Protein AF-A0AAD2CJG3-F1 (afdb_monomer)

Nearest PDB structures (foldseek):
  6qbf-assembly1_A  TM=3.999E-01  e=1.126E+00  Homo sapiens
  3j9d-assembly1_A  TM=2.708E-01  e=1.275E+00  Bluetongue virus 1
  3dlp-assembly1_X-2  TM=3.234E-01  e=4.422E+00  unclassified
  1z4e-assembly1_B  TM=3.303E-01  e=8.764E+00  Halalkalibacterium halodurans C-125
  1v6f-assembly1_A  TM=2.215E-01  e=3.904E+00  Mus musculus

Mean predicted aligned error: 5.91 Å

Radius of gyration: 18.31 Å; Cα contacts (8 Å, |Δi|>4): 373; chains: 1; bounding box: 59×37×53 Å

Foldseek 3Di:
DDDQPWAKDKDKEAAQQDDDDPPDPDADAIDMDMDIGPQNVQFPDWDYDNLRFKTKTWGWAPDPDPPTAIEIEMEGEAFADDDPDCRGSQNSVVVVCVVVVNPDGRRRCSLVVVLVVLLVSVVVVYKYKYKYQSNAFPLDDDCPDPQVSCVVSQKDWLCCVVPPNDAADPDPPPPPGGHRITMIIHPVPDRPDDDDDDPPDDDDDD

Organism: NCBI:txid2856

pLDDT: mean 89.81, std 12.03, range [38.06, 98.81]

Structure (mmCIF, N/CA/C/O backbone):
data_AF-A0AAD2CJG3-F1
#
_entry.id   AF-A0AAD2CJG3-F1
#
loop_
_atom_site.group_PDB
_atom_site.id
_atom_site.type_symbol
_atom_site.label_atom_id
_atom_site.label_alt_id
_atom_site.label_comp_id
_atom_site.label_asym_id
_atom_site.label_entity_id
_atom_site.label_seq_id
_atom_site.pdbx_PDB_ins_code
_atom_site.Cartn_x
_atom_site.Cartn_y
_atom_site.Cartn_z
_atom_site.occupancy
_atom_site.B_iso_or_equiv
_atom_site.auth_seq_id
_atom_site.auth_comp_id
_atom_site.auth_asym_id
_atom_site.auth_atom_id
_atom_site.pdbx_PDB_model_num
ATOM 1 N N . MET A 1 1 ? -40.825 7.580 -0.022 1.00 41.50 1 MET A N 1
ATOM 2 C CA . MET A 1 1 ? -39.440 7.331 0.438 1.00 41.50 1 MET A CA 1
ATOM 3 C C . MET A 1 1 ? -38.530 8.302 -0.292 1.00 41.50 1 MET A C 1
ATOM 5 O O . MET A 1 1 ? -38.588 8.339 -1.514 1.00 41.50 1 MET A O 1
ATOM 9 N N . ALA A 1 2 ? -37.778 9.145 0.418 1.00 45.22 2 ALA A N 1
ATOM 10 C CA . ALA A 1 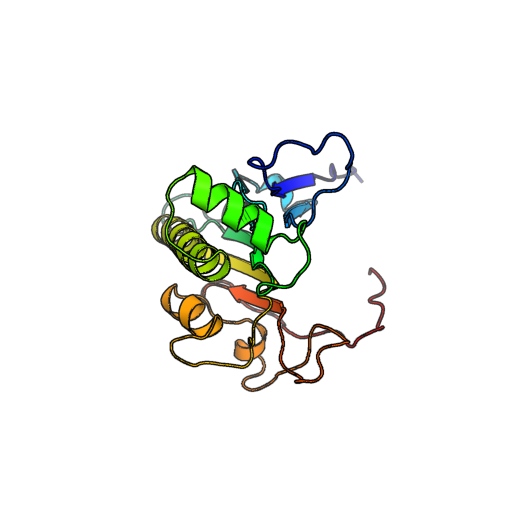2 ? -36.841 10.070 -0.217 1.00 45.22 2 ALA A CA 1
ATOM 11 C C . ALA A 1 2 ? -35.638 9.283 -0.760 1.00 45.22 2 ALA A C 1
ATOM 13 O O . ALA A 1 2 ? -35.039 8.492 -0.032 1.00 45.22 2 ALA A O 1
ATOM 14 N N . ARG A 1 3 ? -35.309 9.479 -2.039 1.00 46.66 3 ARG A N 1
ATOM 15 C CA . ARG A 1 3 ? -34.109 8.927 -2.678 1.00 46.66 3 ARG A CA 1
ATOM 16 C C . ARG A 1 3 ? -32.905 9.578 -1.984 1.00 46.66 3 ARG A C 1
ATOM 18 O O . ARG A 1 3 ? -32.711 10.782 -2.138 1.00 46.66 3 ARG A O 1
ATOM 25 N N . LYS A 1 4 ? -32.156 8.834 -1.160 1.00 55.81 4 LYS A N 1
ATOM 26 C CA . LYS A 1 4 ? -30.854 9.312 -0.666 1.00 55.81 4 LYS A CA 1
ATOM 27 C C . LYS A 1 4 ? -30.014 9.654 -1.901 1.00 55.81 4 LYS A C 1
ATOM 29 O O . LYS A 1 4 ? -30.007 8.873 -2.849 1.00 55.81 4 LYS A O 1
ATOM 34 N N . SER A 1 5 ? -29.364 10.815 -1.927 1.00 55.31 5 SER A N 1
ATOM 35 C CA . SER A 1 5 ? -28.379 11.095 -2.972 1.00 55.31 5 SER A CA 1
ATOM 36 C C . SER A 1 5 ? -27.289 10.031 -2.880 1.0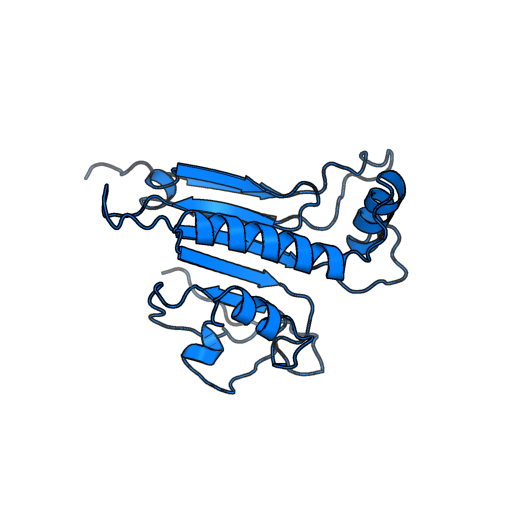0 55.31 5 SER A C 1
ATOM 38 O O . SER A 1 5 ? -26.697 9.875 -1.812 1.00 55.31 5 SER A O 1
ATOM 40 N N . GLU A 1 6 ? -27.041 9.292 -3.956 1.00 72.06 6 GLU A N 1
ATOM 41 C CA . GLU A 1 6 ? -25.929 8.344 -4.016 1.00 72.06 6 GLU A CA 1
ATOM 42 C C . GLU A 1 6 ? -24.633 9.150 -4.096 1.00 72.06 6 GLU A C 1
ATOM 44 O O . GLU A 1 6 ? -24.247 9.658 -5.148 1.00 72.06 6 GLU A O 1
ATOM 49 N N . GLY A 1 7 ? -24.013 9.373 -2.941 1.00 84.50 7 GLY A N 1
ATOM 50 C CA . GLY A 1 7 ? -22.726 10.036 -2.873 1.00 84.50 7 GLY A CA 1
ATOM 51 C C . GLY A 1 7 ? -21.636 9.168 -3.509 1.00 84.50 7 GLY A C 1
ATOM 52 O O . GLY A 1 7 ? -21.626 7.945 -3.375 1.00 84.50 7 GLY A O 1
ATOM 53 N N . PHE A 1 8 ? -20.700 9.805 -4.205 1.00 93.50 8 PHE A N 1
ATOM 54 C CA . PHE A 1 8 ? -19.556 9.142 -4.820 1.00 93.50 8 PHE A CA 1
ATOM 55 C C . PHE A 1 8 ? -18.320 10.027 -4.686 1.00 93.50 8 PHE A C 1
ATOM 57 O O . PHE A 1 8 ? -18.381 11.228 -4.944 1.00 93.50 8 PHE A O 1
ATOM 64 N N . HIS A 1 9 ? -17.200 9.434 -4.280 1.00 96.25 9 HIS A N 1
ATOM 65 C CA . HIS A 1 9 ? -15.894 10.087 -4.259 1.00 96.25 9 HIS A CA 1
ATOM 66 C C . HIS A 1 9 ? -14.848 9.105 -4.758 1.00 96.25 9 HIS A C 1
ATOM 68 O O . HIS A 1 9 ? -14.759 7.993 -4.245 1.00 96.25 9 HIS A O 1
ATOM 74 N N . SER A 1 10 ? -14.027 9.520 -5.715 1.00 97.06 10 SER A N 1
ATOM 75 C CA . SER A 1 10 ? -12.935 8.701 -6.231 1.00 97.06 10 SER A CA 1
ATOM 76 C C . SER A 1 10 ? -11.648 9.499 -6.292 1.00 97.06 10 SER A C 1
ATOM 78 O O . SER A 1 10 ? -11.642 10.715 -6.480 1.00 97.06 10 SER A O 1
ATOM 80 N N . THR A 1 11 ? -10.536 8.814 -6.091 1.00 98.00 11 THR A N 1
ATOM 81 C CA . THR A 1 11 ? -9.200 9.359 -6.285 1.00 98.00 11 THR A CA 1
ATOM 82 C C . THR A 1 11 ? -8.404 8.381 -7.118 1.00 98.00 11 THR A C 1
ATOM 84 O O . THR A 1 11 ? -8.460 7.175 -6.888 1.00 98.00 11 THR A O 1
ATOM 87 N N . VAL A 1 12 ? -7.700 8.915 -8.111 1.00 97.62 12 VAL A N 1
ATOM 88 C CA . VAL A 1 12 ? -6.945 8.146 -9.095 1.00 97.62 12 VAL A CA 1
ATOM 89 C C . VAL A 1 12 ? -5.499 8.615 -9.056 1.00 97.62 12 VAL A C 1
ATOM 91 O O . VAL A 1 12 ? -5.232 9.814 -9.010 1.00 97.62 12 VAL A O 1
ATOM 94 N N . ALA A 1 13 ? -4.586 7.657 -9.073 1.00 97.00 13 ALA A N 1
ATOM 95 C CA . ALA A 1 13 ? -3.159 7.857 -9.224 1.00 97.00 13 ALA A CA 1
ATOM 96 C C . ALA A 1 13 ? -2.754 7.392 -10.622 1.00 97.00 13 ALA A C 1
ATOM 98 O O . ALA A 1 13 ? -3.193 6.335 -11.075 1.00 97.00 13 ALA A O 1
ATOM 99 N N . TYR A 1 14 ? -1.900 8.157 -11.289 1.00 94.62 14 TYR A N 1
ATOM 100 C CA . TYR A 1 14 ? -1.247 7.782 -12.541 1.00 94.62 14 TYR A CA 1
ATOM 101 C C . TYR A 1 14 ? 0.122 8.461 -12.602 1.00 94.62 14 TYR A C 1
ATOM 103 O O . TYR A 1 14 ? 0.398 9.381 -11.829 1.00 94.62 14 TYR A O 1
ATOM 111 N N . ASN A 1 15 ? 0.997 8.001 -13.492 1.00 93.44 15 ASN A N 1
ATOM 112 C CA . ASN A 1 15 ? 2.338 8.560 -13.594 1.00 93.44 15 ASN A CA 1
ATOM 113 C C . ASN A 1 15 ? 2.305 9.917 -14.313 1.00 93.44 15 ASN A C 1
ATOM 115 O O . ASN A 1 15 ? 2.106 9.990 -15.528 1.00 93.44 15 ASN A O 1
ATOM 119 N N . THR A 1 16 ? 2.555 10.997 -13.572 1.00 93.06 16 THR A N 1
ATOM 120 C CA . THR A 1 16 ? 2.535 12.375 -14.089 1.00 93.06 16 THR A CA 1
ATOM 121 C C . THR A 1 16 ? 3.876 12.836 -14.666 1.00 93.06 16 THR A C 1
ATOM 123 O O . THR A 1 16 ? 3.979 13.958 -15.154 1.00 93.06 16 THR A O 1
ATOM 126 N N . HIS A 1 17 ? 4.920 12.006 -14.597 1.00 90.12 17 HIS A N 1
ATOM 127 C CA . HIS A 1 17 ? 6.292 12.370 -14.986 1.00 90.12 17 HIS A CA 1
ATOM 128 C C . HIS A 1 17 ? 6.692 11.883 -16.376 1.00 90.12 17 HIS A C 1
ATOM 130 O O . HIS A 1 17 ? 7.771 12.222 -16.880 1.00 90.12 17 HIS A O 1
ATOM 136 N N . GLN A 1 18 ? 5.845 11.071 -17.002 1.00 78.12 18 GLN A N 1
ATOM 137 C CA . GLN A 1 18 ? 6.053 10.622 -18.365 1.00 78.12 18 GLN A CA 1
ATOM 138 C C . GLN A 1 18 ? 5.262 11.523 -19.321 1.00 78.12 18 GLN A C 1
ATOM 140 O O . GLN A 1 18 ? 4.032 11.533 -19.263 1.00 78.12 18 GLN A O 1
ATOM 145 N N . PRO A 1 19 ? 5.929 12.273 -20.216 1.00 67.06 19 PRO A N 1
ATOM 146 C CA . PRO A 1 19 ? 5.220 12.964 -21.280 1.00 67.06 19 PRO A CA 1
ATOM 147 C C . PRO A 1 19 ? 4.530 11.927 -22.167 1.00 67.06 19 PRO A C 1
ATOM 149 O O . PRO A 1 19 ? 5.108 10.879 -22.469 1.00 67.06 19 PRO A O 1
ATOM 152 N N . GLN A 1 20 ? 3.298 12.222 -22.580 1.00 64.25 20 GLN A N 1
ATOM 153 C CA . GLN A 1 20 ? 2.567 11.381 -23.517 1.00 64.25 20 GLN A CA 1
ATOM 154 C C . GLN A 1 20 ? 3.429 11.179 -24.768 1.00 64.25 20 GLN A C 1
ATOM 156 O O . GLN A 1 20 ? 3.823 12.144 -25.426 1.00 64.25 20 GLN A O 1
ATOM 161 N N . ALA A 1 21 ? 3.777 9.927 -25.070 1.00 63.91 21 ALA A N 1
ATOM 162 C CA . ALA A 1 21 ? 4.531 9.634 -26.277 1.00 63.91 21 ALA A CA 1
ATOM 163 C C . ALA A 1 21 ? 3.676 10.022 -27.489 1.00 63.91 21 ALA A C 1
ATOM 165 O O . ALA A 1 21 ? 2.499 9.673 -27.544 1.00 63.91 21 ALA A O 1
ATOM 166 N N . ALA A 1 22 ? 4.273 10.688 -28.481 1.00 59.50 22 ALA A N 1
ATOM 167 C CA . ALA A 1 22 ? 3.570 11.150 -29.685 1.00 59.50 22 ALA A CA 1
ATOM 168 C C . ALA A 1 22 ? 2.813 10.028 -30.433 1.00 59.50 22 ALA A C 1
ATOM 170 O O . ALA A 1 22 ? 1.897 10.303 -31.202 1.00 59.50 22 ALA A O 1
ATOM 171 N N . ASN A 1 23 ? 3.174 8.766 -30.168 1.00 63.44 23 ASN A N 1
ATOM 172 C CA . ASN A 1 23 ? 2.696 7.582 -30.872 1.00 63.44 23 ASN A CA 1
ATOM 173 C C . ASN A 1 23 ? 1.954 6.597 -29.942 1.00 63.44 23 ASN A C 1
ATOM 175 O O . ASN A 1 23 ? 1.699 5.467 -30.350 1.00 63.44 23 ASN A O 1
ATOM 179 N N . SER A 1 24 ? 1.665 6.970 -28.687 1.00 67.94 24 SER A N 1
ATOM 180 C CA . SER A 1 24 ? 0.944 6.107 -27.741 1.00 67.94 24 SER A CA 1
ATOM 181 C C . SER A 1 24 ? -0.123 6.883 -26.974 1.00 67.94 24 SER A C 1
ATOM 183 O O . SER A 1 24 ? 0.128 7.948 -26.413 1.00 67.94 24 SER A O 1
ATOM 185 N N . THR A 1 25 ? -1.323 6.312 -26.916 1.00 78.50 25 THR A N 1
ATOM 186 C CA . THR A 1 25 ? -2.436 6.780 -26.078 1.00 78.50 25 THR A CA 1
ATOM 187 C C . THR A 1 25 ? -2.543 6.001 -24.767 1.00 78.50 25 THR A C 1
ATOM 189 O O . THR A 1 25 ? -3.434 6.274 -23.967 1.00 78.50 25 THR A O 1
ATOM 192 N N . THR A 1 26 ? -1.654 5.031 -24.534 1.00 82.62 26 THR A N 1
ATOM 193 C CA . THR A 1 26 ? -1.708 4.126 -23.383 1.00 82.62 26 THR A CA 1
ATOM 194 C C . THR A 1 26 ? -0.537 4.372 -22.441 1.00 82.62 26 THR A C 1
ATOM 196 O O . THR A 1 26 ? 0.620 4.399 -22.863 1.00 82.62 26 THR A O 1
ATOM 199 N N . GLN A 1 27 ? -0.849 4.497 -21.151 1.00 86.56 27 GLN A N 1
ATOM 200 C CA . GLN A 1 27 ? 0.110 4.455 -20.053 1.00 86.56 27 GLN A CA 1
ATOM 201 C C . GLN A 1 27 ? -0.267 3.294 -19.130 1.00 86.56 27 GLN A C 1
ATOM 203 O O . GLN A 1 27 ? -1.426 3.156 -18.745 1.00 86.56 27 GLN A O 1
ATOM 208 N N . PHE A 1 28 ? 0.706 2.444 -18.805 1.00 88.69 28 PHE A N 1
ATOM 209 C CA . PHE A 1 28 ? 0.505 1.319 -17.892 1.00 88.69 28 PHE A CA 1
ATOM 210 C C . PHE A 1 28 ? 0.636 1.750 -16.430 1.00 88.69 28 PHE A C 1
ATOM 212 O O . PHE A 1 28 ? 1.447 2.620 -16.113 1.00 88.69 28 PHE A O 1
ATOM 219 N N . GLY A 1 29 ? -0.090 1.062 -15.548 1.00 89.62 29 GLY A N 1
ATOM 220 C CA . GLY A 1 29 ? -0.101 1.307 -14.108 1.00 89.62 29 GLY A CA 1
ATOM 221 C C . GLY A 1 29 ? -1.300 2.144 -13.671 1.00 89.62 29 GLY A C 1
ATOM 222 O O . GLY A 1 29 ? -2.332 2.163 -14.341 1.00 89.62 29 GLY A O 1
ATOM 223 N N . GLY A 1 30 ? -1.140 2.835 -12.545 1.00 93.31 30 GLY A N 1
ATOM 224 C CA . GLY A 1 30 ? -2.191 3.620 -11.918 1.00 93.31 30 GLY A CA 1
ATOM 225 C C . GLY A 1 30 ? -2.979 2.837 -10.870 1.00 93.31 30 GLY A C 1
ATOM 226 O O . GLY A 1 30 ? -3.017 1.609 -10.865 1.00 93.31 30 GLY A O 1
ATOM 227 N N . CYS A 1 31 ? -3.602 3.574 -9.957 1.00 95.75 31 CYS A N 1
ATOM 228 C CA . CYS A 1 31 ? -4.416 3.043 -8.865 1.00 95.75 31 CYS A CA 1
ATOM 229 C C . CYS A 1 31 ? -5.671 3.894 -8.702 1.00 95.75 31 CYS A C 1
ATOM 231 O O . CYS A 1 31 ? -5.664 5.083 -9.019 1.00 95.75 31 CYS A O 1
ATOM 233 N N . SER A 1 32 ? -6.739 3.322 -8.153 1.00 97.44 32 SER A N 1
ATOM 234 C CA . SER A 1 32 ? -7.905 4.098 -7.739 1.00 97.44 32 SER A CA 1
ATOM 235 C C . SER A 1 32 ? -8.424 3.624 -6.394 1.00 97.44 32 SER A C 1
ATOM 237 O O . SER A 1 32 ? -8.493 2.429 -6.129 1.00 97.44 32 SER A O 1
ATOM 239 N N . THR A 1 33 ? -8.838 4.583 -5.574 1.00 98.19 33 THR A N 1
ATOM 240 C CA . THR A 1 33 ? -9.564 4.339 -4.331 1.00 98.19 33 THR A CA 1
ATOM 241 C C . THR A 1 33 ? -10.865 5.114 -4.402 1.00 98.19 33 THR A C 1
ATOM 243 O O . THR A 1 33 ? -10.859 6.307 -4.711 1.00 98.19 33 THR A O 1
ATOM 246 N N . SER A 1 34 ? -11.983 4.441 -4.136 1.00 97.38 34 SER A N 1
ATOM 247 C CA . SER A 1 34 ? -13.318 5.023 -4.282 1.00 97.38 34 SER A CA 1
ATOM 248 C C . SER A 1 34 ? -14.200 4.719 -3.074 1.00 97.38 34 SER A C 1
ATOM 250 O O . SER A 1 34 ? -14.117 3.647 -2.480 1.00 97.38 34 SER A O 1
ATOM 252 N N . ALA A 1 35 ? -15.054 5.674 -2.721 1.00 96.25 35 ALA A N 1
ATOM 253 C CA . ALA A 1 35 ? -16.050 5.583 -1.667 1.00 96.25 35 ALA A CA 1
ATOM 254 C C . ALA A 1 35 ? -17.435 5.888 -2.248 1.00 96.25 35 ALA A C 1
ATOM 256 O O . ALA A 1 35 ? -17.605 6.840 -3.011 1.00 96.25 35 ALA A O 1
ATOM 257 N N . PHE A 1 36 ? -18.427 5.096 -1.850 1.00 94.62 36 PHE A N 1
ATOM 258 C CA . PHE A 1 36 ? -19.791 5.156 -2.373 1.00 94.62 36 PHE A CA 1
ATOM 259 C C . PHE A 1 36 ? -20.802 5.369 -1.242 1.00 94.62 36 PHE A C 1
ATOM 261 O O . PHE A 1 36 ? -20.553 5.010 -0.085 1.00 94.62 36 PHE A O 1
ATOM 268 N N . ASN A 1 37 ? -21.972 5.896 -1.593 1.00 93.31 37 ASN A N 1
ATOM 269 C CA . ASN A 1 37 ? -23.137 6.055 -0.729 1.00 93.31 37 ASN A CA 1
ATOM 270 C C . ASN A 1 37 ? -22.805 6.815 0.569 1.00 93.31 37 ASN A C 1
ATOM 272 O O . ASN A 1 37 ? -22.080 7.806 0.567 1.00 93.31 37 ASN A O 1
ATOM 276 N N . ASP A 1 38 ? -23.312 6.335 1.706 1.00 90.44 38 ASP A N 1
ATOM 277 C CA . ASP A 1 38 ? -23.121 6.962 3.017 1.00 90.44 38 ASP A CA 1
ATOM 278 C C . ASP A 1 38 ? -21.628 7.116 3.406 1.00 90.44 38 ASP A C 1
ATOM 280 O O . ASP A 1 38 ? -21.293 7.970 4.230 1.00 90.44 38 ASP A O 1
ATOM 284 N N . VAL A 1 39 ? -20.715 6.323 2.820 1.00 91.44 39 VAL A N 1
ATOM 285 C CA . VAL A 1 39 ? -19.266 6.411 3.085 1.00 91.44 39 VAL A CA 1
ATOM 286 C C . VAL A 1 39 ? -18.643 7.617 2.387 1.00 91.44 39 VAL A C 1
ATOM 288 O O . VAL A 1 39 ? -17.769 8.262 2.966 1.00 91.44 39 VAL A O 1
ATOM 291 N N . SER A 1 40 ? -19.100 7.971 1.182 1.00 94.50 40 SER A N 1
ATOM 292 C CA . SER A 1 40 ? -18.512 9.088 0.432 1.00 94.50 40 SER A CA 1
ATOM 293 C C . SER A 1 40 ? -18.712 10.424 1.157 1.00 94.50 40 SER A C 1
ATOM 295 O O . SER A 1 40 ? -17.848 11.292 1.117 1.00 94.50 40 SER A O 1
ATOM 297 N N . HIS A 1 41 ? -19.819 10.574 1.890 1.00 92.12 41 HIS A N 1
ATOM 298 C CA . HIS A 1 41 ? -20.099 11.761 2.702 1.00 92.12 41 HIS A CA 1
ATOM 299 C C . HIS A 1 41 ? -19.155 11.917 3.904 1.00 92.12 41 HIS A C 1
ATOM 301 O O . HIS A 1 41 ? -19.129 12.977 4.524 1.00 92.12 41 HIS A O 1
ATOM 307 N N . ARG A 1 42 ? -18.385 10.876 4.250 1.00 93.62 42 ARG A N 1
ATOM 308 C CA . ARG A 1 42 ? -17.365 10.918 5.309 1.00 93.62 42 ARG A CA 1
ATOM 309 C C . ARG A 1 42 ? -15.970 11.223 4.783 1.00 93.62 42 ARG A C 1
ATOM 311 O O . ARG A 1 42 ? -15.044 11.301 5.588 1.00 93.62 42 ARG A O 1
ATOM 318 N N . VAL A 1 43 ? -15.790 11.368 3.472 1.00 96.25 43 VAL A N 1
ATOM 319 C CA . VAL A 1 43 ? -14.487 11.718 2.910 1.00 96.25 43 VAL A CA 1
ATOM 320 C C . VAL A 1 43 ? -14.106 13.119 3.367 1.00 96.25 43 VAL A C 1
ATOM 322 O O . VAL A 1 43 ? -14.781 14.096 3.059 1.00 96.25 43 VAL A O 1
ATOM 325 N N . ARG A 1 44 ? -13.010 13.206 4.120 1.00 95.12 44 ARG A N 1
ATOM 326 C CA . ARG A 1 44 ? -12.461 14.467 4.627 1.00 95.12 44 ARG A CA 1
ATOM 327 C C . ARG A 1 44 ? -11.342 14.989 3.735 1.00 95.12 44 ARG A C 1
ATOM 329 O O . ARG A 1 44 ? -11.192 16.194 3.565 1.00 95.12 44 ARG A O 1
ATOM 336 N N . SER A 1 45 ? -10.537 14.079 3.204 1.00 97.38 45 SER A N 1
ATOM 337 C CA . SER A 1 45 ? -9.477 14.378 2.248 1.00 97.38 45 SER A CA 1
ATOM 338 C C . SER A 1 45 ? -9.128 13.130 1.450 1.00 97.38 45 SER A C 1
ATOM 340 O O . SER A 1 45 ? -9.500 12.012 1.811 1.00 97.38 45 SER A O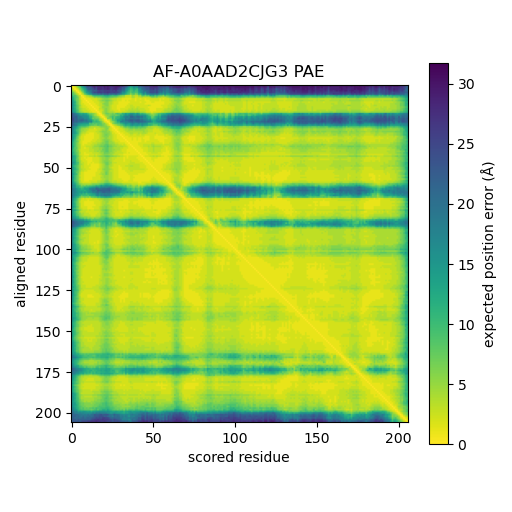 1
ATOM 342 N N . SER A 1 46 ? -8.415 13.320 0.351 1.00 98.25 46 SER A N 1
ATOM 343 C CA . SER A 1 46 ? -7.897 12.240 -0.476 1.00 98.25 46 SER A CA 1
ATOM 344 C C . SER A 1 46 ? -6.617 12.688 -1.169 1.00 98.25 46 SER A C 1
ATOM 346 O O . SER A 1 46 ? -6.268 13.872 -1.147 1.00 98.25 46 SER A O 1
ATOM 348 N N . GLY A 1 47 ? -5.904 11.746 -1.773 1.00 98.25 47 GLY A N 1
ATOM 349 C CA . GLY A 1 47 ? -4.693 12.044 -2.521 1.00 98.25 47 GLY A CA 1
ATOM 350 C C . GLY A 1 47 ? -4.130 10.823 -3.231 1.00 98.25 47 GLY A C 1
ATOM 351 O O . GLY A 1 47 ? -4.661 9.718 -3.140 1.00 98.25 47 GLY A O 1
ATOM 352 N N . ALA A 1 48 ? -3.040 11.042 -3.944 1.00 98.12 48 ALA A N 1
ATOM 353 C CA . ALA A 1 48 ? -2.338 10.033 -4.716 1.00 98.12 48 ALA A CA 1
ATOM 354 C C . ALA A 1 48 ? -0.843 10.355 -4.727 1.00 98.12 48 ALA A C 1
ATOM 356 O O . ALA A 1 48 ? -0.450 11.495 -4.456 1.00 98.12 48 ALA A O 1
ATOM 357 N N . ASP A 1 49 ? -0.018 9.362 -5.030 1.00 97.12 49 ASP A N 1
ATOM 358 C CA . ASP A 1 49 ? 1.358 9.615 -5.435 1.00 97.12 49 ASP A CA 1
ATOM 359 C C . ASP A 1 49 ? 1.421 10.115 -6.891 1.00 97.12 49 ASP A C 1
ATOM 361 O O . ASP A 1 49 ? 0.438 10.103 -7.632 1.00 97.12 49 ASP A O 1
ATOM 365 N N . SER A 1 50 ? 2.603 10.568 -7.306 1.00 95.50 50 SER A N 1
ATOM 366 C CA . SER A 1 50 ? 2.820 11.112 -8.655 1.00 95.50 50 SER A CA 1
ATOM 367 C C . SER A 1 50 ? 3.303 10.075 -9.676 1.00 95.50 50 SER A C 1
ATOM 369 O O . SER A 1 50 ? 3.415 10.383 -10.862 1.00 95.50 50 SER A O 1
ATOM 371 N N . LEU A 1 51 ? 3.606 8.850 -9.238 1.00 95.31 51 LEU A N 1
ATOM 372 C CA . LEU A 1 51 ? 4.070 7.750 -10.086 1.00 95.31 51 LEU A CA 1
ATOM 373 C C . LEU A 1 51 ? 2.958 6.742 -10.401 1.00 95.31 51 LEU A C 1
ATOM 375 O O . LEU A 1 51 ? 3.194 5.803 -11.166 1.00 95.31 51 LEU A O 1
ATOM 379 N N . GLY A 1 52 ? 1.757 6.938 -9.849 1.00 95.62 52 GLY A N 1
ATOM 380 C CA . GLY A 1 52 ? 0.613 6.051 -10.041 1.00 95.62 52 GLY A CA 1
ATOM 381 C C . GLY A 1 52 ? 0.680 4.766 -9.219 1.00 95.62 52 GLY A C 1
ATOM 382 O O . GLY A 1 52 ? 0.052 3.779 -9.595 1.00 95.62 52 GLY A O 1
ATOM 383 N N . GLN A 1 53 ? 1.470 4.755 -8.148 1.00 97.19 53 GLN A N 1
ATOM 384 C CA . GLN A 1 53 ? 1.704 3.609 -7.278 1.00 97.19 53 GLN A CA 1
ATOM 385 C C . GLN A 1 53 ? 0.633 3.438 -6.193 1.00 97.19 53 GLN A C 1
ATOM 387 O O . GLN A 1 53 ? 0.391 2.308 -5.775 1.00 97.19 53 GLN A O 1
ATOM 392 N N . TRP A 1 54 ? -0.012 4.511 -5.718 1.00 98.44 54 TRP A N 1
ATOM 393 C CA . TRP A 1 54 ? -1.128 4.413 -4.775 1.00 98.44 54 TRP A CA 1
ATOM 394 C C . TRP A 1 54 ? -2.063 5.626 -4.789 1.00 98.44 54 TRP A C 1
ATOM 396 O O . TRP A 1 54 ? -1.663 6.776 -4.961 1.00 98.44 54 TRP A O 1
ATOM 406 N N . ALA A 1 55 ? -3.335 5.361 -4.499 1.00 98.62 55 ALA A N 1
ATOM 407 C CA . ALA A 1 55 ? -4.364 6.364 -4.240 1.00 98.62 55 ALA A CA 1
ATOM 408 C C . ALA A 1 55 ? -4.985 6.117 -2.863 1.00 98.62 55 ALA A C 1
ATOM 410 O O . ALA A 1 55 ? -5.121 4.972 -2.428 1.00 98.62 55 ALA A O 1
ATOM 411 N N . TRP A 1 56 ? -5.409 7.170 -2.169 1.00 98.75 56 TRP A N 1
ATOM 412 C CA . TRP A 1 56 ? -5.977 7.045 -0.831 1.00 98.75 56 TRP A CA 1
ATOM 413 C C . TRP A 1 56 ? -7.133 8.007 -0.577 1.00 98.75 56 TRP A C 1
ATOM 415 O O . TRP A 1 56 ? -7.223 9.092 -1.153 1.00 98.75 56 TRP A O 1
ATOM 425 N N . ILE A 1 57 ? -8.005 7.602 0.342 1.00 98.62 57 ILE A N 1
ATOM 426 C CA . ILE A 1 57 ? -9.109 8.395 0.880 1.00 98.62 57 ILE A CA 1
ATOM 427 C C . ILE A 1 57 ? -9.018 8.364 2.406 1.00 98.62 57 ILE A C 1
ATOM 429 O O . ILE A 1 57 ? -8.904 7.295 3.001 1.00 98.62 57 ILE A O 1
ATOM 433 N N . ARG A 1 58 ? -9.111 9.531 3.048 1.00 98.06 58 ARG A N 1
ATOM 434 C CA . ARG A 1 58 ? -9.246 9.670 4.502 1.00 98.06 58 ARG A CA 1
ATOM 435 C C . ARG A 1 58 ? -10.707 9.901 4.859 1.00 98.06 58 ARG A C 1
ATOM 437 O O . ARG A 1 58 ? -11.304 10.920 4.503 1.00 98.06 58 ARG A O 1
ATOM 444 N N . LEU A 1 59 ? -11.263 8.952 5.594 1.00 96.62 59 LEU A N 1
ATOM 445 C CA . LEU A 1 59 ? -12.622 8.952 6.105 1.00 96.62 59 LEU A CA 1
ATOM 446 C C . LEU A 1 59 ? -12.645 9.487 7.534 1.00 96.62 59 LEU A C 1
ATOM 448 O O . LEU A 1 59 ? -11.860 9.070 8.386 1.00 96.62 59 LEU A O 1
ATOM 452 N N . GLN A 1 60 ? -13.582 10.387 7.804 1.00 94.56 60 GLN A N 1
ATOM 453 C CA . GLN A 1 60 ? -13.784 10.940 9.130 1.00 94.56 60 GLN A CA 1
ATOM 454 C C . GLN A 1 60 ? -14.344 9.886 10.095 1.00 94.56 60 GLN A C 1
ATOM 456 O O . GLN A 1 60 ? -15.392 9.270 9.842 1.00 94.56 60 GLN A O 1
ATOM 461 N N . GLY A 1 61 ? -13.671 9.739 11.239 1.00 90.31 61 GLY A N 1
ATOM 462 C CA . GLY A 1 61 ? -14.131 8.915 12.355 1.00 90.31 61 GLY A CA 1
ATOM 463 C C . GLY A 1 61 ? -15.503 9.345 12.890 1.00 90.31 61 GLY A C 1
ATOM 464 O O . GLY A 1 61 ? -15.952 10.475 12.699 1.00 90.31 61 GLY A O 1
ATOM 465 N N . ARG A 1 62 ? -16.216 8.435 13.566 1.00 83.38 62 ARG A N 1
ATOM 466 C CA . ARG A 1 62 ? -17.527 8.756 14.171 1.00 83.38 62 ARG A CA 1
ATOM 467 C C . ARG A 1 62 ? -17.404 9.652 15.402 1.00 83.38 62 ARG A C 1
ATOM 469 O O . ARG A 1 62 ? -18.231 10.540 15.578 1.00 83.38 62 ARG A O 1
ATOM 476 N N . THR A 1 63 ? -16.399 9.408 16.235 1.00 79.12 63 THR A N 1
ATOM 477 C CA . THR A 1 63 ? -16.118 10.219 17.423 1.00 79.12 63 THR A CA 1
ATOM 478 C C . THR A 1 63 ? -15.412 11.497 16.992 1.00 79.12 63 THR A C 1
ATOM 480 O O . THR A 1 63 ? -14.407 11.416 16.292 1.00 79.12 63 THR A O 1
ATOM 483 N N . GLN A 1 64 ? -15.919 12.661 17.403 1.00 69.62 64 GLN A N 1
ATOM 484 C CA . GLN A 1 64 ? -15.230 13.942 17.230 1.00 69.62 64 GLN A CA 1
ATOM 485 C C . GLN A 1 64 ? -14.564 14.370 18.542 1.00 69.62 64 GLN A C 1
ATOM 487 O O . GLN A 1 64 ? -15.117 14.148 19.618 1.00 69.62 64 GLN A O 1
ATOM 492 N N . GLY A 1 65 ? -13.390 15.000 18.451 1.00 69.44 65 GLY A N 1
ATOM 493 C CA . GLY A 1 65 ? -12.626 15.461 19.615 1.00 69.44 65 GLY A CA 1
ATOM 494 C C . GLY A 1 65 ? -11.625 14.425 20.135 1.00 69.44 65 GLY A C 1
ATOM 495 O O . GLY A 1 65 ? -10.972 13.734 19.352 1.00 69.44 65 GLY A O 1
ATOM 496 N N . VAL A 1 66 ? -11.459 14.340 21.458 1.00 71.31 66 VAL A N 1
ATOM 497 C CA . VAL A 1 66 ? -10.480 13.436 22.090 1.00 71.31 66 VAL A CA 1
ATOM 498 C C . VAL A 1 66 ? -10.817 11.983 21.745 1.00 71.31 66 VAL A C 1
ATOM 500 O O . VAL A 1 66 ? -11.919 11.512 22.013 1.00 71.31 66 VAL A O 1
ATOM 503 N N . GLY A 1 67 ? -9.865 11.272 21.136 1.00 71.88 67 GLY A N 1
ATOM 504 C CA . GLY A 1 67 ? -10.063 9.894 20.679 1.00 71.88 67 GLY A CA 1
ATOM 505 C C . GLY A 1 67 ? -10.706 9.761 19.293 1.00 71.88 67 GLY A C 1
ATOM 506 O O . GLY A 1 67 ? -11.030 8.641 18.898 1.00 71.88 67 GLY A O 1
ATOM 507 N N . GLN A 1 68 ? -10.875 10.856 18.535 1.00 78.75 68 GLN A N 1
ATOM 508 C CA . GLN A 1 68 ? -11.187 10.768 17.106 1.00 78.75 68 GLN A CA 1
ATOM 509 C C . GLN A 1 68 ? -10.090 9.975 16.389 1.00 78.75 68 GLN A C 1
ATOM 511 O O . GLN A 1 68 ? -8.915 10.332 16.448 1.00 78.75 68 GLN A O 1
ATOM 516 N N . ARG A 1 69 ? -10.495 8.925 15.674 1.00 88.00 69 ARG A N 1
ATOM 517 C CA . ARG A 1 69 ? -9.630 8.180 14.759 1.00 88.00 69 ARG A CA 1
ATOM 518 C C . ARG A 1 69 ? -10.247 8.196 13.375 1.00 88.00 69 ARG A C 1
ATOM 520 O O . ARG A 1 69 ? -11.309 7.615 13.153 1.00 88.00 69 ARG A O 1
ATOM 527 N N . ASP A 1 70 ? -9.604 8.931 12.479 1.00 95.94 70 ASP A N 1
ATOM 528 C CA . ASP A 1 70 ? -9.917 8.867 11.057 1.00 95.94 70 ASP A CA 1
ATOM 529 C C . ASP A 1 70 ? -9.354 7.560 10.483 1.00 95.94 70 ASP A C 1
ATOM 531 O O . ASP A 1 70 ? -8.394 6.999 11.010 1.00 95.94 70 ASP A O 1
ATOM 535 N N . LEU A 1 71 ? -9.952 7.082 9.397 1.00 97.44 71 LEU A N 1
ATOM 536 C CA . LEU A 1 71 ? -9.514 5.884 8.689 1.00 97.44 71 LEU A CA 1
ATOM 537 C C . LEU A 1 71 ? -8.949 6.289 7.331 1.00 97.44 71 LEU A C 1
ATOM 539 O O . LEU A 1 71 ? -9.642 6.945 6.557 1.00 97.44 71 LEU A O 1
ATOM 543 N N . VAL A 1 72 ? -7.725 5.878 7.013 1.00 98.44 72 VAL A N 1
ATOM 544 C CA . VAL A 1 72 ? -7.163 6.023 5.667 1.00 98.44 72 VAL A CA 1
ATOM 545 C C . VAL A 1 72 ? -7.279 4.692 4.938 1.00 98.44 72 VAL A C 1
ATOM 547 O O . VAL A 1 72 ? -6.739 3.682 5.384 1.00 98.44 72 VAL A O 1
ATOM 550 N N . VAL A 1 73 ? -8.000 4.699 3.819 1.00 98.62 73 VAL A N 1
ATOM 551 C CA . VAL A 1 73 ? -8.124 3.562 2.905 1.00 98.62 73 VAL A CA 1
ATOM 552 C C . VAL A 1 73 ? -7.208 3.812 1.716 1.00 98.62 73 VAL A C 1
ATOM 554 O O . VAL A 1 73 ? -7.295 4.869 1.089 1.00 98.62 73 VAL A O 1
ATOM 557 N N . ILE A 1 74 ? -6.332 2.858 1.422 1.00 98.81 74 ILE A N 1
ATOM 558 C CA . ILE A 1 74 ? -5.279 2.961 0.414 1.00 98.81 74 ILE A CA 1
ATOM 559 C C . ILE A 1 74 ? -5.426 1.790 -0.557 1.00 98.81 74 ILE A C 1
ATOM 561 O O . ILE A 1 74 ? -5.527 0.643 -0.126 1.00 98.81 74 ILE A O 1
ATOM 565 N N . SER A 1 75 ? -5.400 2.084 -1.854 1.00 98.62 75 SER A N 1
ATOM 566 C CA . SER A 1 75 ? -5.163 1.104 -2.912 1.00 98.62 75 SER A CA 1
ATOM 567 C C . SER A 1 75 ? -3.766 1.345 -3.452 1.00 98.62 75 SER A C 1
ATOM 569 O O . SER A 1 75 ? -3.455 2.477 -3.831 1.00 98.62 75 SER A O 1
ATOM 571 N N . ALA A 1 76 ? -2.945 0.303 -3.502 1.00 98.38 76 ALA A N 1
ATOM 572 C CA . ALA A 1 76 ? -1.575 0.388 -3.981 1.00 98.38 76 ALA A CA 1
ATOM 573 C C . ALA A 1 76 ? -1.236 -0.741 -4.960 1.00 98.38 76 ALA A C 1
ATOM 575 O O . ALA A 1 76 ? -1.833 -1.815 -4.937 1.00 98.38 76 ALA A O 1
ATOM 576 N N . TYR A 1 77 ? -0.231 -0.499 -5.789 1.00 96.25 77 TYR A N 1
ATOM 577 C CA . TYR A 1 77 ? 0.360 -1.488 -6.678 1.00 96.25 77 TYR A CA 1
ATOM 578 C C . TYR A 1 77 ? 1.873 -1.285 -6.703 1.00 96.25 77 TYR A C 1
ATOM 580 O O . TYR A 1 77 ? 2.364 -0.191 -6.999 1.00 96.25 77 TYR A O 1
ATOM 588 N N . ARG A 1 78 ? 2.625 -2.349 -6.420 1.00 96.31 78 ARG A N 1
ATOM 589 C CA . ARG A 1 78 ? 4.085 -2.335 -6.522 1.00 96.31 78 ARG A CA 1
ATOM 590 C C . ARG A 1 78 ? 4.505 -2.755 -7.931 1.00 96.31 78 ARG A C 1
ATOM 592 O O . ARG A 1 78 ? 4.062 -3.808 -8.387 1.00 96.31 78 ARG A O 1
ATOM 599 N N . PRO A 1 79 ? 5.403 -2.014 -8.609 1.00 94.69 79 PRO A N 1
ATOM 600 C CA . PRO A 1 79 ? 5.869 -2.376 -9.945 1.00 94.69 79 PRO A CA 1
ATOM 601 C C . PRO A 1 79 ? 6.404 -3.805 -10.006 1.00 94.69 79 PRO A C 1
ATOM 603 O O . PRO A 1 79 ? 7.136 -4.227 -9.111 1.00 94.69 79 PRO A O 1
ATOM 606 N N . ASN A 1 80 ? 6.092 -4.533 -11.076 1.00 93.50 80 ASN A N 1
ATOM 607 C CA . ASN A 1 80 ? 6.741 -5.807 -11.376 1.00 93.50 80 ASN A CA 1
ATOM 608 C C . ASN A 1 80 ? 8.275 -5.650 -11.474 1.00 93.50 80 ASN A C 1
ATOM 610 O O . ASN A 1 80 ? 8.748 -4.558 -11.803 1.00 93.50 80 ASN A O 1
ATOM 614 N N . PRO A 1 81 ? 9.059 -6.711 -11.197 1.00 90.69 81 PRO A N 1
ATOM 615 C CA . PRO A 1 81 ? 10.500 -6.718 -11.456 1.00 90.69 81 PRO A CA 1
ATOM 616 C C . PRO A 1 81 ? 10.823 -6.342 -12.915 1.00 90.69 81 PRO A C 1
ATOM 618 O O . PRO A 1 81 ? 9.956 -6.496 -13.785 1.00 90.69 81 PRO A O 1
ATOM 621 N N . PRO A 1 82 ? 12.053 -5.876 -13.201 1.00 89.12 82 PRO A N 1
ATOM 622 C CA . PRO A 1 82 ? 12.434 -5.474 -14.548 1.00 89.12 82 PRO A CA 1
ATOM 623 C C . PRO A 1 82 ? 12.252 -6.626 -15.541 1.00 89.12 82 PRO A C 1
ATOM 625 O O . PRO A 1 82 ? 12.521 -7.788 -15.236 1.00 89.12 82 PRO A O 1
ATOM 628 N N . ASN A 1 83 ? 11.804 -6.282 -16.743 1.00 85.38 83 ASN A N 1
ATOM 629 C CA . ASN A 1 83 ? 11.744 -7.164 -17.906 1.00 85.38 83 ASN A CA 1
ATOM 630 C C . ASN A 1 83 ? 12.091 -6.350 -19.164 1.00 85.38 83 ASN A C 1
ATOM 632 O O . ASN A 1 83 ? 12.308 -5.149 -19.058 1.00 85.38 83 ASN A O 1
ATOM 636 N N . ASP A 1 84 ? 12.111 -6.963 -20.347 1.00 77.81 84 ASP A N 1
ATOM 637 C CA . ASP A 1 84 ? 12.576 -6.300 -21.581 1.00 77.81 84 ASP A CA 1
ATOM 638 C C . ASP A 1 84 ? 11.595 -5.255 -22.167 1.00 77.81 84 ASP A C 1
ATOM 640 O O . ASP A 1 84 ? 11.857 -4.641 -23.204 1.00 77.81 84 ASP A O 1
ATOM 644 N N . GLY A 1 85 ? 10.435 -5.035 -21.542 1.00 76.00 85 GLY A N 1
ATOM 645 C CA . GLY A 1 85 ? 9.394 -4.154 -22.066 1.00 76.00 85 GLY A CA 1
ATOM 646 C C . GLY A 1 85 ? 9.657 -2.673 -21.794 1.00 76.00 85 GLY A C 1
ATOM 647 O O . GLY A 1 85 ? 9.377 -2.190 -20.706 1.00 76.00 85 GLY A O 1
ATOM 648 N N . GLN A 1 86 ? 10.052 -1.898 -22.805 1.00 71.38 86 GLN A N 1
ATOM 649 C CA . GLN A 1 86 ? 10.387 -0.462 -22.683 1.00 71.38 86 GLN A CA 1
ATOM 650 C C . GLN A 1 86 ? 9.250 0.465 -22.191 1.00 71.38 86 GLN A C 1
ATOM 652 O O . GLN A 1 86 ? 9.497 1.624 -21.870 1.00 71.38 86 GLN A O 1
ATOM 657 N N . GLN A 1 87 ? 8.003 -0.015 -22.135 1.00 77.25 87 GLN A N 1
ATOM 658 C CA . GLN A 1 87 ? 6.847 0.740 -21.622 1.00 77.25 87 GLN A CA 1
ATOM 659 C C . GLN A 1 87 ? 6.375 0.265 -20.240 1.00 77.25 87 GLN A C 1
ATOM 661 O O . GLN A 1 87 ? 5.341 0.725 -19.749 1.00 77.25 87 GLN A O 1
ATOM 666 N N . THR A 1 88 ? 7.100 -0.657 -19.599 1.00 87.06 88 THR A N 1
ATOM 667 C CA . THR A 1 88 ? 6.714 -1.156 -18.276 1.00 87.06 88 THR A CA 1
ATOM 668 C C . THR A 1 88 ? 6.763 -0.060 -17.223 1.00 87.06 88 THR A C 1
ATOM 670 O O . THR A 1 88 ? 7.551 0.880 -17.304 1.00 87.06 88 THR A O 1
ATOM 673 N N . VAL A 1 89 ? 5.935 -0.219 -16.190 1.00 90.88 89 VAL A N 1
ATOM 674 C CA . VAL A 1 89 ? 5.916 0.673 -15.023 1.00 90.88 89 VAL A CA 1
ATOM 675 C C . VAL A 1 89 ? 7.314 0.810 -14.406 1.00 90.88 89 VAL A C 1
ATOM 677 O O . VAL A 1 89 ? 7.706 1.915 -14.043 1.00 90.88 89 VAL A O 1
ATOM 680 N N . TRP A 1 90 ? 8.093 -0.280 -14.369 1.00 93.38 90 TRP A N 1
ATOM 681 C CA . TRP A 1 90 ? 9.483 -0.263 -13.908 1.00 93.38 90 TRP A CA 1
ATOM 682 C C . TRP A 1 90 ? 10.324 0.777 -14.657 1.00 93.38 90 TRP A C 1
ATOM 684 O O . TRP A 1 90 ? 10.862 1.688 -14.031 1.00 93.38 90 TRP A O 1
ATOM 694 N N . PHE A 1 91 ? 10.399 0.690 -15.991 1.00 90.75 91 PHE A N 1
ATOM 695 C CA . PHE A 1 91 ? 11.210 1.624 -16.781 1.00 90.75 91 PHE A CA 1
ATOM 696 C C . PHE A 1 91 ? 10.697 3.056 -16.706 1.00 90.75 91 PHE A C 1
ATOM 698 O O . PHE A 1 91 ? 11.487 3.998 -16.715 1.00 90.75 91 PHE A O 1
ATOM 705 N N . GLN A 1 92 ? 9.379 3.244 -16.615 1.00 90.88 92 GLN A N 1
ATOM 706 C CA . GLN A 1 92 ? 8.818 4.578 -16.436 1.00 90.88 92 GLN A CA 1
ATOM 707 C C . GLN A 1 92 ? 9.310 5.230 -15.132 1.00 90.88 92 GLN A C 1
ATOM 709 O O . GLN A 1 92 ? 9.626 6.422 -15.123 1.00 90.88 92 GLN A O 1
ATOM 714 N N . HIS A 1 93 ? 9.382 4.462 -14.039 1.00 93.75 93 HIS A N 1
ATOM 715 C CA . HIS A 1 93 ? 9.870 4.937 -12.741 1.00 93.75 93 HIS A CA 1
ATOM 716 C C . HIS A 1 93 ? 11.386 5.135 -12.753 1.00 93.75 93 HIS A C 1
ATOM 718 O O . HIS A 1 93 ? 11.855 6.187 -12.327 1.00 93.75 93 HIS A O 1
ATOM 724 N N . GLU A 1 94 ? 12.140 4.194 -13.321 1.00 93.25 94 GLU A N 1
ATOM 725 C CA . GLU A 1 94 ? 13.595 4.301 -13.482 1.00 93.25 94 GLU A CA 1
ATOM 726 C C . GLU A 1 94 ? 13.986 5.560 -14.272 1.00 93.25 94 GLU A C 1
ATOM 728 O O . GLU A 1 94 ? 14.819 6.346 -13.820 1.00 93.25 94 GLU A O 1
ATOM 733 N N . ALA A 1 95 ? 13.313 5.831 -15.395 1.00 91.62 95 ALA A N 1
ATOM 734 C CA . ALA A 1 95 ? 13.551 7.033 -16.189 1.00 91.62 95 ALA A CA 1
ATOM 735 C C . ALA A 1 95 ? 13.280 8.325 -15.396 1.00 91.62 95 ALA A C 1
ATOM 737 O O . ALA A 1 95 ? 14.004 9.313 -15.545 1.00 91.62 95 ALA A O 1
ATOM 738 N N . HIS A 1 96 ? 12.246 8.342 -14.549 1.00 93.81 96 HIS A N 1
ATOM 739 C CA . HIS A 1 96 ? 11.984 9.473 -13.657 1.00 93.81 96 HIS A CA 1
ATOM 740 C C . HIS A 1 96 ? 13.068 9.616 -12.577 1.00 93.81 96 HIS A C 1
ATOM 742 O O . HIS A 1 96 ? 13.532 10.727 -12.306 1.00 93.81 96 HIS A O 1
ATOM 748 N N . PHE A 1 97 ? 13.516 8.508 -11.993 1.00 95.31 97 PHE A N 1
ATOM 749 C CA . PHE A 1 97 ? 14.557 8.498 -10.967 1.00 95.31 97 PHE A CA 1
ATOM 750 C C . PHE A 1 97 ? 15.901 8.972 -11.510 1.00 95.31 97 PHE A C 1
ATOM 752 O O . PHE A 1 97 ? 16.535 9.823 -10.890 1.00 95.31 97 PHE A O 1
ATOM 759 N N . SER A 1 98 ? 16.281 8.547 -12.718 1.00 93.75 98 SER A N 1
ATOM 760 C CA . SER A 1 98 ? 17.479 9.063 -13.390 1.00 93.75 98 SER A CA 1
ATOM 761 C C . SER A 1 98 ? 17.409 10.578 -13.609 1.00 93.75 98 SER A C 1
ATOM 763 O O . SER A 1 98 ? 18.385 11.279 -13.370 1.00 93.75 98 SER A O 1
ATOM 765 N N . ARG A 1 99 ? 16.247 11.122 -14.005 1.00 93.44 99 ARG A N 1
ATOM 766 C CA . ARG A 1 99 ? 16.066 12.578 -14.198 1.00 93.44 99 ARG A CA 1
ATOM 767 C C . ARG A 1 99 ? 16.123 13.375 -12.896 1.00 93.44 99 ARG A C 1
ATOM 769 O O . ARG A 1 99 ? 16.456 14.555 -12.924 1.00 93.44 99 ARG A O 1
ATOM 776 N N . THR A 1 100 ? 15.762 12.753 -11.779 1.00 94.31 100 THR A N 1
ATOM 777 C CA . THR A 1 100 ? 15.742 13.381 -10.450 1.00 94.31 100 THR A CA 1
ATOM 778 C C . THR A 1 100 ? 16.973 13.039 -9.608 1.00 94.31 100 THR A C 1
ATOM 780 O O . THR A 1 100 ? 17.045 13.451 -8.454 1.00 94.31 100 THR A O 1
ATOM 783 N N . ASN A 1 101 ? 17.959 12.335 -10.182 1.00 94.69 101 ASN A N 1
ATOM 784 C CA . ASN A 1 101 ? 19.154 11.834 -9.495 1.00 94.69 101 ASN A CA 1
ATOM 785 C C . ASN A 1 101 ? 18.833 10.992 -8.244 1.00 94.69 101 ASN A C 1
ATOM 787 O O . ASN A 1 101 ? 19.551 11.045 -7.245 1.00 94.69 101 ASN A O 1
ATOM 791 N N . ARG A 1 102 ? 17.742 10.219 -8.286 1.00 95.88 102 ARG A N 1
ATOM 792 C CA . ARG A 1 102 ? 17.388 9.262 -7.234 1.00 95.88 102 ARG A CA 1
ATOM 793 C C . ARG A 1 102 ? 18.067 7.921 -7.513 1.00 95.88 102 ARG A C 1
ATOM 795 O O . ARG A 1 102 ? 17.682 7.216 -8.438 1.00 95.88 102 ARG A O 1
ATOM 802 N N . ASP A 1 103 ? 19.039 7.561 -6.681 1.00 93.44 103 ASP A N 1
ATOM 803 C CA . ASP A 1 103 ? 19.772 6.292 -6.770 1.00 93.44 103 ASP A CA 1
ATOM 804 C C . ASP A 1 103 ? 19.088 5.201 -5.928 1.00 93.44 103 ASP A C 1
ATOM 806 O O . ASP A 1 103 ? 19.463 4.901 -4.794 1.00 93.44 103 ASP A O 1
ATOM 810 N N . THR A 1 104 ? 17.953 4.699 -6.410 1.00 94.62 104 THR A N 1
ATOM 811 C CA . THR A 1 104 ? 17.217 3.587 -5.788 1.00 94.62 104 THR A CA 1
ATOM 812 C C . THR A 1 104 ? 16.391 2.894 -6.857 1.00 94.62 104 THR A C 1
ATOM 814 O O . THR A 1 104 ? 15.819 3.559 -7.716 1.00 94.62 104 THR A O 1
ATOM 817 N N . GLU A 1 105 ? 16.284 1.571 -6.800 1.00 94.75 105 GLU A N 1
ATOM 818 C CA . GLU A 1 105 ? 15.455 0.837 -7.754 1.00 94.75 105 GLU A CA 1
ATOM 819 C C . GLU A 1 105 ? 13.938 1.048 -7.483 1.00 94.75 105 GLU A C 1
ATOM 821 O O . GLU A 1 105 ? 13.546 1.270 -6.329 1.00 94.75 105 GLU A O 1
ATOM 826 N N . PRO A 1 106 ? 13.064 1.026 -8.514 1.00 95.69 106 PRO A N 1
ATOM 827 C CA . PRO A 1 106 ? 11.622 1.304 -8.405 1.00 95.69 106 PRO A CA 1
ATOM 828 C C . PRO A 1 106 ? 10.863 0.601 -7.275 1.00 95.69 106 PRO A C 1
ATOM 830 O O . PRO A 1 106 ? 10.014 1.210 -6.621 1.00 95.69 106 PRO A O 1
A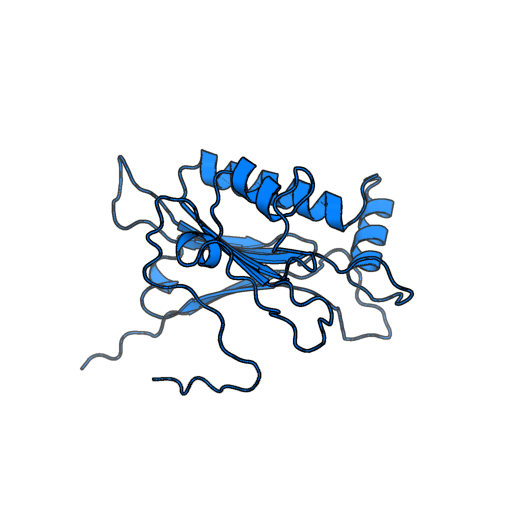TOM 833 N N . ARG A 1 107 ? 11.138 -0.676 -7.026 1.00 96.38 107 ARG A N 1
ATOM 834 C CA . ARG A 1 107 ? 10.440 -1.496 -6.033 1.00 96.38 107 ARG A CA 1
ATOM 835 C C . ARG A 1 107 ? 10.885 -1.203 -4.600 1.00 96.38 107 ARG A C 1
ATOM 837 O O . ARG A 1 107 ? 10.049 -1.289 -3.701 1.00 96.38 107 ARG A O 1
ATOM 844 N N . GLU A 1 108 ? 12.150 -0.877 -4.373 1.00 95.88 108 GLU A N 1
ATOM 845 C CA . GLU A 1 108 ? 12.700 -0.435 -3.087 1.00 95.88 108 GLU A CA 1
ATOM 846 C C . GLU A 1 108 ? 12.228 0.984 -2.777 1.00 95.88 108 GLU A C 1
ATOM 848 O O . GLU A 1 108 ? 11.800 1.261 -1.655 1.00 95.88 108 GLU A O 1
ATOM 853 N N . ALA A 1 109 ? 12.240 1.864 -3.782 1.00 97.19 109 ALA A N 1
ATOM 854 C CA . ALA A 1 109 ? 11.679 3.203 -3.682 1.00 97.19 109 ALA A CA 1
ATOM 855 C C . ALA A 1 109 ? 10.196 3.161 -3.291 1.00 97.19 109 ALA A C 1
ATOM 857 O O . ALA A 1 109 ? 9.811 3.833 -2.338 1.00 97.19 109 ALA A O 1
ATOM 858 N N . PHE A 1 110 ? 9.401 2.307 -3.952 1.00 97.81 110 PHE A N 1
ATOM 859 C CA . PHE A 1 110 ? 7.994 2.079 -3.612 1.00 97.81 110 PHE A CA 1
ATOM 860 C C . PHE A 1 110 ? 7.815 1.730 -2.131 1.00 97.81 110 PHE A C 1
ATOM 862 O O . PHE A 1 110 ? 7.009 2.352 -1.445 1.00 97.81 110 PHE A O 1
ATOM 869 N N . ILE A 1 111 ? 8.574 0.750 -1.620 1.00 97.12 111 ILE A N 1
ATOM 870 C CA . ILE A 1 111 ? 8.452 0.323 -0.219 1.00 97.12 111 ILE A CA 1
ATOM 871 C C . ILE A 1 111 ? 8.798 1.487 0.707 1.00 97.12 111 ILE A C 1
ATOM 873 O O . ILE A 1 111 ? 8.006 1.815 1.583 1.00 97.12 111 ILE A O 1
ATOM 877 N N . LYS A 1 112 ? 9.952 2.133 0.504 1.00 97.69 112 LYS A N 1
ATOM 878 C CA . LYS A 1 112 ? 10.399 3.257 1.340 1.00 97.69 112 LYS A CA 1
ATOM 879 C C . LYS A 1 112 ? 9.349 4.367 1.394 1.00 97.69 112 LYS A C 1
ATOM 881 O O . LYS A 1 112 ? 8.956 4.777 2.485 1.00 97.69 112 LYS A O 1
ATOM 886 N N . ASP A 1 113 ? 8.858 4.796 0.236 1.00 98.25 113 ASP A N 1
ATOM 887 C CA . ASP A 1 113 ? 7.926 5.917 0.141 1.00 98.25 113 ASP A CA 1
ATOM 888 C C . ASP A 1 113 ? 6.550 5.560 0.727 1.00 98.25 113 ASP A C 1
ATOM 890 O O . ASP A 1 113 ? 5.960 6.369 1.450 1.00 98.25 113 ASP A O 1
ATOM 894 N N . LEU A 1 114 ? 6.064 4.333 0.497 1.00 98.38 114 LEU A N 1
ATOM 895 C CA . LEU A 1 114 ? 4.810 3.851 1.077 1.00 98.38 114 LEU A CA 1
ATOM 896 C C . LEU A 1 114 ? 4.897 3.749 2.607 1.00 98.38 114 LEU A C 1
ATOM 898 O O . LEU A 1 114 ? 3.975 4.187 3.294 1.00 98.38 114 LEU A O 1
ATOM 902 N N . LEU A 1 115 ? 6.001 3.231 3.161 1.00 98.44 115 LEU A N 1
ATOM 903 C CA . LEU A 1 115 ? 6.212 3.181 4.614 1.00 98.44 115 LEU A CA 1
ATOM 904 C C . LEU A 1 115 ? 6.249 4.589 5.220 1.00 98.44 115 LEU A C 1
ATOM 906 O O . LEU A 1 115 ? 5.636 4.824 6.261 1.00 98.44 115 LEU A O 1
ATOM 910 N N . THR A 1 116 ? 6.926 5.540 4.567 1.00 98.50 116 THR A N 1
ATOM 911 C CA . THR A 1 116 ? 6.931 6.948 4.990 1.00 98.50 116 THR A CA 1
ATOM 912 C C . THR A 1 116 ? 5.519 7.535 4.995 1.00 98.50 116 THR A C 1
ATOM 914 O O . THR A 1 116 ? 5.130 8.184 5.968 1.00 98.50 116 THR A O 1
ATOM 917 N N . ALA A 1 117 ? 4.731 7.286 3.947 1.00 98.31 117 ALA A N 1
ATOM 918 C CA . ALA A 1 117 ? 3.353 7.757 3.866 1.00 98.31 117 ALA A CA 1
ATOM 919 C C . ALA A 1 117 ? 2.466 7.138 4.962 1.00 98.31 117 ALA A C 1
ATOM 921 O O . ALA A 1 117 ? 1.749 7.866 5.652 1.00 98.31 117 ALA A O 1
ATOM 922 N N . ILE A 1 118 ? 2.571 5.822 5.184 1.00 98.56 118 ILE A N 1
ATOM 923 C CA . ILE A 1 118 ? 1.841 5.107 6.241 1.00 98.56 118 ILE A CA 1
ATOM 924 C C . ILE A 1 118 ? 2.181 5.663 7.619 1.00 98.56 118 ILE A C 1
ATOM 926 O O . ILE A 1 118 ? 1.268 6.004 8.370 1.00 98.56 118 ILE A O 1
ATOM 930 N N . ASN A 1 119 ? 3.467 5.808 7.939 1.00 98.44 119 ASN A N 1
ATOM 931 C CA . ASN A 1 119 ? 3.888 6.349 9.229 1.00 98.44 119 ASN A CA 1
ATOM 932 C C . ASN A 1 119 ? 3.337 7.754 9.460 1.00 98.44 119 ASN A C 1
ATOM 934 O O . ASN A 1 119 ? 2.798 8.010 10.527 1.00 98.44 119 ASN A O 1
ATOM 938 N N . LYS A 1 120 ? 3.332 8.617 8.438 1.00 97.94 120 LYS A N 1
ATOM 939 C CA . LYS A 1 120 ? 2.721 9.946 8.550 1.00 97.94 120 LYS A CA 1
ATOM 940 C C . LYS A 1 120 ? 1.242 9.880 8.951 1.00 97.94 120 LYS A C 1
ATOM 942 O O . LYS A 1 120 ? 0.817 10.607 9.842 1.00 97.94 120 LYS A O 1
ATOM 947 N N . TRP A 1 121 ? 0.443 9.013 8.327 1.00 97.56 121 TRP A N 1
ATOM 948 C CA . TRP A 1 121 ? -0.968 8.867 8.710 1.00 97.56 121 TRP A CA 1
ATOM 949 C C . TRP A 1 121 ? -1.143 8.254 10.103 1.00 97.56 121 TRP A C 1
ATOM 951 O O . TRP A 1 121 ? -2.080 8.618 10.817 1.00 97.56 121 TRP A O 1
ATOM 961 N N . ARG A 1 122 ? -0.251 7.344 10.505 1.00 96.00 122 ARG A N 1
ATOM 962 C CA . ARG A 1 122 ? -0.258 6.762 11.853 1.00 96.00 122 ARG A CA 1
ATOM 963 C C . ARG A 1 122 ? 0.108 7.787 12.924 1.00 96.00 122 ARG A C 1
ATOM 965 O O . ARG A 1 122 ? -0.558 7.821 13.958 1.00 96.00 122 ARG A O 1
ATOM 972 N N . ASP A 1 123 ? 1.089 8.641 12.657 1.00 95.50 123 ASP A N 1
ATOM 973 C CA . ASP A 1 123 ? 1.485 9.753 13.52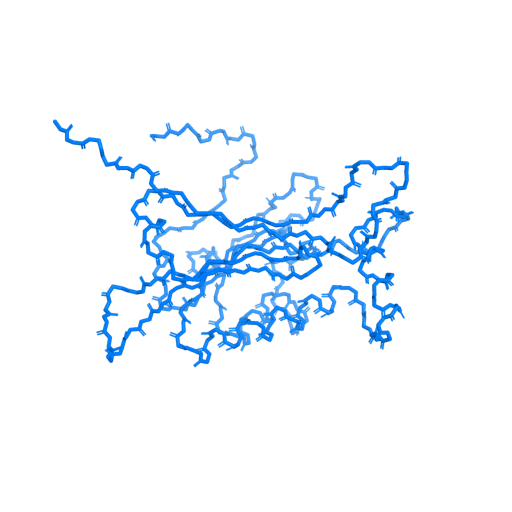7 1.00 95.50 123 ASP A CA 1
ATOM 974 C C . ASP A 1 123 ? 0.349 10.780 13.662 1.00 95.50 123 ASP A C 1
ATOM 976 O O . ASP A 1 123 ? 0.092 11.289 14.752 1.00 95.50 123 ASP A O 1
ATOM 980 N N . ASP A 1 124 ? -0.431 10.981 12.593 1.00 94.25 124 ASP A N 1
ATOM 981 C CA . ASP A 1 124 ? -1.686 11.749 12.601 1.00 94.25 124 ASP A CA 1
ATOM 982 C C . ASP A 1 124 ? -2.839 11.047 13.363 1.00 94.25 124 ASP A C 1
ATOM 984 O O . ASP A 1 124 ? -3.974 11.537 13.380 1.00 94.25 124 ASP A O 1
ATOM 988 N N . GLY A 1 125 ? -2.585 9.884 13.973 1.00 93.44 125 GLY A N 1
ATOM 989 C CA . GLY A 1 125 ? -3.540 9.117 14.772 1.00 93.44 125 GLY A CA 1
ATOM 990 C C . GLY A 1 125 ? -4.558 8.305 13.966 1.00 93.44 125 GLY A C 1
ATOM 991 O O . GLY A 1 125 ? -5.536 7.822 14.550 1.00 93.44 125 GLY A O 1
ATOM 992 N N . CYS A 1 126 ? -4.353 8.152 12.654 1.00 96.12 126 CYS A N 1
ATOM 993 C CA . CYS A 1 126 ? -5.285 7.452 11.776 1.00 96.12 126 CYS A CA 1
ATOM 994 C C . CYS A 1 126 ? -5.115 5.928 11.844 1.00 96.12 126 CYS A C 1
ATOM 996 O O . CYS A 1 126 ? -4.001 5.406 11.925 1.00 96.12 126 CYS A O 1
ATOM 998 N N . SER A 1 127 ? -6.235 5.221 11.731 1.00 97.44 127 SER A N 1
ATOM 999 C CA . SER A 1 127 ? -6.268 3.794 11.409 1.00 97.44 127 SER A CA 1
ATOM 1000 C C . SER A 1 127 ? -6.038 3.613 9.907 1.00 97.44 127 SER A C 1
ATOM 1002 O O . SER A 1 127 ? -6.373 4.503 9.119 1.00 97.44 127 SER A O 1
ATOM 1004 N N . ILE A 1 128 ? -5.500 2.467 9.490 1.00 98.56 128 ILE A N 1
ATOM 1005 C CA . ILE A 1 128 ? -5.160 2.208 8.081 1.00 98.56 128 ILE A CA 1
ATOM 1006 C C . ILE A 1 128 ? -5.857 0.942 7.590 1.00 98.56 128 ILE A C 1
ATOM 1008 O O . ILE A 1 128 ? -5.893 -0.059 8.302 1.00 98.56 128 ILE A O 1
ATOM 1012 N N . ILE A 1 129 ? -6.351 0.983 6.352 1.00 98.62 129 ILE A N 1
ATOM 1013 C CA . ILE A 1 129 ? -6.605 -0.188 5.507 1.00 98.62 129 ILE A CA 1
ATOM 1014 C C . ILE A 1 129 ? -5.806 0.003 4.216 1.00 98.62 129 ILE A C 1
ATOM 1016 O O . ILE A 1 129 ? -5.970 1.008 3.528 1.00 98.62 129 ILE A O 1
ATOM 1020 N N . LEU A 1 130 ? -4.964 -0.966 3.880 1.00 98.75 130 LEU A N 1
ATOM 1021 C CA . LEU A 1 130 ? -4.165 -1.011 2.661 1.00 98.75 130 LEU A CA 1
ATOM 1022 C C . LEU A 1 130 ? -4.550 -2.258 1.865 1.00 98.75 130 LEU A C 1
ATOM 1024 O O . LEU A 1 130 ? -4.236 -3.369 2.282 1.00 98.75 130 LEU A O 1
ATOM 1028 N N . GLY A 1 131 ? -5.207 -2.076 0.724 1.00 98.44 131 GLY A N 1
ATOM 1029 C CA . GLY A 1 131 ? -5.312 -3.103 -0.311 1.00 98.44 131 GLY A CA 1
ATOM 1030 C C . GLY A 1 131 ? -4.157 -2.949 -1.294 1.00 98.44 131 GLY A C 1
ATOM 1031 O O . GLY A 1 131 ? -3.873 -1.833 -1.735 1.00 98.44 131 GLY A O 1
ATOM 1032 N N . ILE A 1 132 ? -3.468 -4.042 -1.612 1.00 98.06 132 ILE A N 1
ATOM 1033 C CA . ILE A 1 132 ? -2.278 -3.977 -2.460 1.00 98.06 132 ILE A CA 1
ATOM 1034 C C . ILE A 1 132 ? -2.111 -5.207 -3.347 1.00 98.06 132 ILE A C 1
ATOM 1036 O O . ILE A 1 132 ? -2.212 -6.328 -2.855 1.00 98.06 132 ILE A O 1
ATOM 1040 N N . ASP A 1 133 ? -1.755 -4.965 -4.610 1.00 97.12 133 ASP A N 1
ATOM 1041 C CA . ASP A 1 133 ? -1.011 -5.913 -5.446 1.00 97.12 133 ASP A CA 1
ATOM 1042 C C . ASP A 1 133 ? 0.492 -5.651 -5.249 1.00 97.12 133 ASP A C 1
ATOM 1044 O O . ASP A 1 133 ? 1.056 -4.650 -5.708 1.00 97.12 133 ASP A O 1
ATOM 1048 N N . ALA A 1 134 ? 1.153 -6.517 -4.486 1.00 96.38 134 ALA A N 1
ATOM 1049 C CA . ALA A 1 134 ? 2.550 -6.349 -4.108 1.00 96.38 134 ALA A CA 1
ATOM 1050 C C . ALA A 1 134 ? 3.525 -6.849 -5.183 1.00 96.38 134 ALA A C 1
ATOM 1052 O O . ALA A 1 134 ? 4.733 -6.595 -5.061 1.00 96.38 134 ALA A O 1
ATOM 1053 N N . ASN A 1 135 ? 3.038 -7.582 -6.197 1.00 94.75 135 ASN A N 1
ATOM 1054 C CA . ASN A 1 135 ? 3.860 -8.316 -7.163 1.00 94.75 135 ASN A CA 1
ATOM 1055 C C . ASN A 1 135 ? 5.064 -9.010 -6.497 1.00 94.75 135 ASN A C 1
ATOM 1057 O O . ASN A 1 135 ? 6.195 -8.921 -6.982 1.00 94.75 135 ASN A O 1
ATOM 1061 N N . ASP A 1 136 ? 4.859 -9.602 -5.321 1.00 94.25 136 ASP A N 1
ATOM 1062 C CA . ASP A 1 136 ? 5.886 -10.241 -4.496 1.00 94.25 136 ASP A CA 1
ATOM 1063 C C . ASP A 1 136 ? 5.267 -11.366 -3.667 1.00 94.25 136 ASP A C 1
ATOM 1065 O O . ASP A 1 136 ? 4.050 -11.442 -3.528 1.00 94.25 136 ASP A O 1
ATOM 1069 N N . ASP A 1 137 ? 6.101 -12.233 -3.108 1.00 94.12 137 ASP A N 1
ATOM 1070 C CA . ASP A 1 137 ? 5.654 -13.327 -2.254 1.00 94.12 137 ASP A CA 1
ATOM 1071 C C . ASP A 1 137 ? 5.133 -12.809 -0.902 1.00 94.12 137 ASP A C 1
ATOM 1073 O O . ASP A 1 137 ? 5.903 -12.511 0.018 1.00 94.12 137 ASP A O 1
ATOM 1077 N N . LEU A 1 138 ? 3.803 -12.743 -0.770 1.00 95.00 138 LEU A N 1
ATOM 1078 C CA . LEU A 1 138 ? 3.119 -12.399 0.477 1.00 95.00 138 LEU A CA 1
ATOM 1079 C C . LEU A 1 138 ? 2.880 -13.615 1.388 1.00 95.00 138 LEU A C 1
ATOM 1081 O O . LEU A 1 138 ? 2.266 -13.485 2.443 1.00 95.00 138 LEU A O 1
ATOM 1085 N N . SER A 1 139 ? 3.377 -14.808 1.064 1.00 93.44 139 SER A N 1
ATOM 1086 C CA . SER A 1 139 ? 3.461 -15.895 2.051 1.00 93.44 139 SER A CA 1
ATOM 1087 C C . SER A 1 139 ? 4.675 -15.733 2.970 1.00 93.44 139 SER A C 1
ATOM 1089 O O . SER A 1 139 ? 4.604 -16.065 4.155 1.00 93.44 139 SER A O 1
ATOM 1091 N N . SER A 1 140 ? 5.754 -15.131 2.460 1.00 93.38 140 SER A N 1
ATOM 1092 C CA . SER A 1 140 ? 7.002 -14.921 3.192 1.00 93.38 140 SER A CA 1
ATOM 1093 C C . SER A 1 140 ? 6.845 -13.962 4.376 1.00 93.38 140 SER A C 1
ATOM 1095 O O . SER A 1 140 ? 6.185 -12.926 4.288 1.00 93.38 140 SER A O 1
ATOM 1097 N N . TYR A 1 141 ? 7.515 -14.295 5.481 1.00 94.44 141 TYR A N 1
ATOM 1098 C CA . TYR A 1 141 ? 7.676 -13.430 6.653 1.00 94.44 141 TYR A CA 1
ATOM 1099 C C . TYR A 1 141 ? 9.149 -13.362 7.082 1.00 94.44 141 TYR A C 1
ATOM 1101 O O . TYR A 1 141 ? 9.516 -13.599 8.231 1.00 94.44 141 TYR A O 1
ATOM 1109 N N . SER A 1 142 ? 10.027 -13.105 6.113 1.00 96.12 142 SER A N 1
ATOM 1110 C CA . SER A 1 142 ? 11.448 -12.832 6.363 1.00 96.12 142 SER A CA 1
ATOM 1111 C C . SER A 1 142 ? 11.691 -11.333 6.600 1.00 96.12 142 SER A C 1
ATOM 1113 O O . SER A 1 142 ? 10.887 -10.526 6.132 1.00 96.12 142 SER A O 1
ATOM 1115 N N . PRO A 1 143 ? 12.821 -10.915 7.204 1.00 95.75 143 PRO A N 1
ATOM 1116 C CA . PRO A 1 143 ? 13.161 -9.495 7.399 1.00 95.75 143 PRO A CA 1
ATOM 1117 C C . PRO A 1 143 ? 13.240 -8.638 6.120 1.00 95.75 143 PRO A C 1
ATOM 1119 O O . PRO A 1 143 ? 13.386 -7.422 6.191 1.00 95.75 143 PRO A O 1
ATOM 1122 N N . LYS A 1 144 ? 13.184 -9.270 4.941 1.00 93.06 144 LYS A N 1
ATOM 1123 C CA . LYS A 1 144 ? 13.175 -8.622 3.621 1.00 93.06 144 LYS A CA 1
ATOM 1124 C C . LYS A 1 144 ? 11.857 -8.827 2.866 1.00 93.06 144 LYS A C 1
ATOM 1126 O O . LYS A 1 144 ? 11.804 -8.610 1.662 1.00 93.06 144 LYS A O 1
ATOM 1131 N N . SER A 1 145 ? 10.832 -9.349 3.531 1.00 95.50 145 SER A N 1
ATOM 1132 C CA . SER A 1 145 ? 9.527 -9.595 2.919 1.00 95.50 145 SER A CA 1
ATOM 1133 C C . SER A 1 145 ? 8.623 -8.380 3.064 1.00 95.50 145 SER A C 1
ATOM 1135 O O . SER A 1 145 ? 8.701 -7.639 4.047 1.00 95.50 145 SER A O 1
ATOM 1137 N N . PHE A 1 146 ? 7.695 -8.228 2.120 1.00 96.44 146 PHE A N 1
ATOM 1138 C CA . PHE A 1 146 ? 6.705 -7.158 2.163 1.00 96.44 146 PHE A CA 1
ATOM 1139 C C . PHE A 1 146 ? 5.885 -7.166 3.457 1.00 96.44 146 PHE A C 1
ATOM 1141 O O . PHE A 1 146 ? 5.707 -6.128 4.093 1.00 96.44 146 PHE A O 1
ATOM 1148 N N . ARG A 1 147 ? 5.451 -8.353 3.899 1.00 96.31 147 ARG A N 1
ATOM 1149 C CA . ARG A 1 147 ? 4.696 -8.511 5.148 1.00 96.31 147 ARG A CA 1
ATOM 1150 C C . ARG A 1 147 ? 5.473 -8.069 6.378 1.00 96.31 147 ARG A C 1
ATOM 1152 O O . ARG A 1 147 ? 4.872 -7.464 7.259 1.00 96.31 147 ARG A O 1
ATOM 1159 N N . PHE A 1 148 ? 6.773 -8.348 6.433 1.00 97.56 148 PHE A N 1
ATOM 1160 C CA . PHE A 1 148 ? 7.612 -7.890 7.536 1.00 97.56 148 PHE A CA 1
ATOM 1161 C C . PHE A 1 148 ? 7.687 -6.360 7.573 1.00 97.56 148 PHE A C 1
ATOM 1163 O O . PHE A 1 148 ? 7.474 -5.754 8.615 1.00 97.56 148 PHE A O 1
ATOM 1170 N N . TRP A 1 149 ? 7.885 -5.695 6.432 1.00 97.81 149 TRP A N 1
ATOM 1171 C CA . TRP A 1 149 ? 7.874 -4.228 6.414 1.00 97.81 149 TRP A CA 1
ATOM 1172 C C . TRP A 1 149 ? 6.519 -3.634 6.815 1.00 97.81 149 TRP A C 1
ATOM 1174 O O . TRP A 1 149 ? 6.491 -2.620 7.506 1.00 97.81 149 TRP A O 1
ATOM 1184 N N . MET A 1 150 ? 5.400 -4.269 6.446 1.00 98.06 150 MET A N 1
ATOM 1185 C CA . MET A 1 150 ? 4.077 -3.834 6.911 1.00 98.06 150 MET A CA 1
ATOM 1186 C C . MET A 1 150 ? 3.920 -3.999 8.431 1.00 98.06 150 MET A C 1
ATOM 1188 O O . MET A 1 150 ? 3.363 -3.114 9.081 1.00 98.06 150 MET A O 1
ATOM 1192 N N . SER A 1 151 ? 4.456 -5.073 9.024 1.00 97.56 151 SER A N 1
ATOM 1193 C CA . SER A 1 151 ? 4.425 -5.238 10.483 1.00 97.56 151 SER A CA 1
ATOM 1194 C C . SER A 1 151 ? 5.268 -4.197 11.219 1.00 97.56 151 SER A C 1
ATOM 1196 O O . SER A 1 151 ? 4.852 -3.739 12.281 1.00 97.56 151 SER A O 1
ATOM 1198 N N . GLU A 1 152 ? 6.389 -3.754 10.638 1.00 97.62 152 GLU A N 1
ATOM 1199 C CA . GLU A 1 152 ? 7.224 -2.689 11.221 1.00 97.62 152 GLU A CA 1
ATOM 1200 C C . GLU A 1 152 ? 6.472 -1.355 11.316 1.00 97.62 152 GLU A C 1
ATOM 1202 O O . GLU A 1 152 ? 6.664 -0.585 12.256 1.00 97.62 152 GLU A O 1
ATOM 1207 N N . VAL A 1 153 ? 5.546 -1.100 10.386 1.00 97.56 153 VAL A N 1
ATOM 1208 C CA . VAL A 1 153 ? 4.634 0.052 10.448 1.00 97.56 153 VAL A CA 1
ATOM 1209 C C . VAL A 1 153 ? 3.308 -0.280 11.126 1.00 97.56 153 VAL A C 1
ATOM 1211 O O . VAL A 1 153 ? 2.352 0.481 11.009 1.00 97.56 153 VAL A O 1
ATOM 1214 N N . GLY A 1 154 ? 3.255 -1.360 11.908 1.00 97.00 154 GLY A N 1
ATOM 1215 C CA . GLY A 1 154 ? 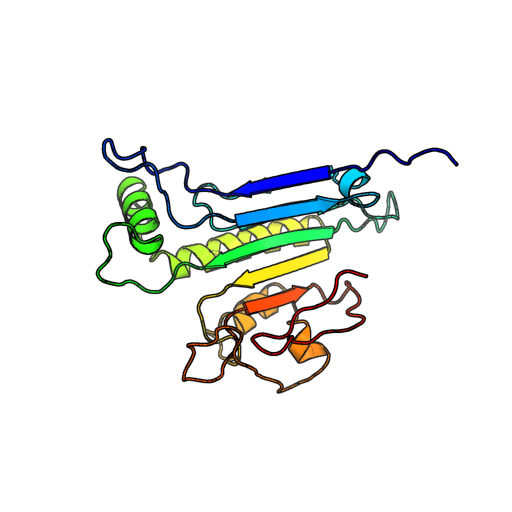2.137 -1.701 12.787 1.00 97.00 154 GLY A CA 1
ATOM 1216 C C . GLY A 1 154 ? 0.879 -2.170 12.064 1.00 97.00 154 GLY A C 1
ATOM 1217 O O . GLY A 1 154 ? -0.212 -2.045 12.620 1.00 97.00 154 GLY A O 1
ATOM 1218 N N . LEU A 1 155 ? 1.009 -2.670 10.835 1.00 98.38 155 LEU A N 1
ATOM 1219 C CA . LEU A 1 155 ? -0.086 -3.262 10.075 1.00 98.38 155 LEU A CA 1
ATOM 1220 C C . LEU A 1 155 ? -0.054 -4.792 10.203 1.00 98.38 155 LEU A C 1
ATOM 1222 O O . LEU A 1 155 ? 1.005 -5.416 10.224 1.00 98.38 155 LEU A O 1
ATOM 1226 N N . ILE A 1 156 ? -1.234 -5.402 10.249 1.00 97.25 156 ILE A N 1
ATOM 1227 C CA . ILE A 1 156 ? -1.439 -6.853 10.224 1.00 97.25 156 ILE A CA 1
ATOM 1228 C C . ILE A 1 156 ? -2.096 -7.260 8.907 1.00 97.25 156 ILE A C 1
ATOM 1230 O O . ILE A 1 156 ? -2.919 -6.524 8.368 1.00 97.25 156 ILE A O 1
ATOM 1234 N N . GLU A 1 157 ? -1.740 -8.430 8.383 1.00 96.56 157 GLU A N 1
ATOM 1235 C CA . GLU A 1 157 ? -2.375 -8.979 7.180 1.00 96.56 157 GLU A CA 1
ATOM 1236 C C . GLU A 1 157 ? -3.700 -9.661 7.566 1.00 96.56 157 GLU A C 1
ATOM 1238 O O . GLU A 1 157 ? -3.757 -10.450 8.517 1.00 96.56 157 GLU A O 1
ATOM 1243 N N . ALA A 1 158 ? -4.782 -9.303 6.873 1.00 96.12 158 ALA A N 1
ATOM 1244 C CA . ALA A 1 158 ? -6.140 -9.613 7.298 1.00 96.12 158 ALA A CA 1
ATOM 1245 C C . ALA A 1 158 ? -6.467 -11.113 7.248 1.00 96.12 158 ALA A C 1
ATOM 1247 O O . ALA A 1 158 ? -7.126 -11.631 8.155 1.00 96.12 158 ALA A O 1
ATOM 1248 N N . ILE A 1 159 ? -5.997 -11.822 6.218 1.00 94.50 159 ILE A N 1
ATOM 1249 C CA . ILE A 1 159 ? -6.271 -13.251 6.039 1.00 94.50 159 ILE A CA 1
ATOM 1250 C C . ILE A 1 159 ? -5.460 -14.079 7.026 1.00 94.50 159 ILE A C 1
ATOM 1252 O O . ILE A 1 159 ? -6.019 -14.942 7.683 1.00 94.50 159 ILE A O 1
ATOM 1256 N N . GLN A 1 160 ? -4.184 -13.780 7.220 1.00 94.00 160 GLN A N 1
ATOM 1257 C CA . GLN A 1 160 ? -3.286 -14.403 8.185 1.00 94.00 160 GLN A CA 1
ATOM 1258 C C . GLN A 1 160 ? -3.743 -14.155 9.621 1.00 94.00 160 GLN A C 1
ATOM 1260 O O . GLN A 1 160 ? -3.545 -15.016 10.473 1.00 94.00 160 GLN A O 1
ATOM 1265 N N . SER A 1 161 ? -4.392 -13.019 9.899 1.00 93.38 161 SER A N 1
ATOM 1266 C CA . SER A 1 161 ? -5.005 -12.753 11.204 1.00 93.38 161 SER A CA 1
ATOM 1267 C C . SER A 1 161 ? -6.183 -13.692 11.503 1.00 93.38 161 SER A C 1
ATOM 1269 O O . SER A 1 161 ? -6.345 -14.120 12.646 1.00 93.38 161 SER A O 1
ATOM 1271 N N . LYS A 1 162 ? -6.999 -14.039 10.498 1.00 94.50 162 LYS A N 1
ATOM 1272 C CA . LYS A 1 162 ? -8.167 -14.930 10.651 1.00 94.50 162 LYS A CA 1
ATOM 1273 C C . LYS A 1 162 ? -7.864 -16.407 10.411 1.00 94.50 162 LYS A C 1
ATOM 1275 O O . LYS A 1 162 ? -8.479 -17.270 11.031 1.00 94.50 162 LYS A O 1
ATOM 1280 N N . HIS A 1 163 ? -6.921 -16.679 9.523 1.00 93.38 163 HIS A N 1
ATOM 1281 C CA . HIS A 1 163 ? -6.553 -17.986 8.997 1.00 93.38 163 HIS A CA 1
ATOM 1282 C C . HIS A 1 163 ? -5.018 -18.114 8.949 1.00 93.38 163 HIS A C 1
ATOM 1284 O O . HIS A 1 163 ? -4.431 -18.121 7.862 1.00 93.38 163 HIS A O 1
ATOM 1290 N N . PRO A 1 164 ? -4.337 -18.190 10.111 1.00 92.44 164 PRO A N 1
ATOM 1291 C CA . PRO A 1 164 ? -2.880 -18.285 10.159 1.00 92.44 164 PRO A CA 1
ATOM 1292 C C . PRO A 1 164 ? -2.343 -19.439 9.302 1.00 92.44 164 PRO A C 1
ATOM 1294 O O . PRO A 1 164 ? -2.831 -20.564 9.397 1.00 92.44 164 PRO A O 1
ATOM 1297 N N . GLY A 1 165 ? -1.343 -19.161 8.461 1.00 88.00 165 GLY A N 1
ATOM 1298 C CA . GLY A 1 165 ? -0.728 -20.156 7.572 1.00 88.00 165 GLY A CA 1
ATOM 1299 C C . GLY A 1 165 ? -1.520 -20.468 6.296 1.00 88.00 165 GLY A C 1
ATOM 1300 O O . GLY A 1 165 ? -1.056 -21.254 5.473 1.00 88.00 165 GLY A O 1
ATOM 1301 N N . SER A 1 166 ? -2.690 -19.851 6.091 1.00 86.94 166 SER A N 1
ATOM 1302 C CA . SER A 1 166 ? -3.451 -19.999 4.848 1.00 86.94 166 SER A CA 1
ATOM 1303 C C . SER A 1 166 ? -2.856 -19.137 3.739 1.00 86.94 166 SER A C 1
ATOM 1305 O O . SER A 1 166 ? -2.954 -17.911 3.769 1.00 86.94 166 SER A O 1
ATOM 1307 N N . HIS A 1 167 ? -2.274 -19.774 2.729 1.00 85.88 167 HIS A N 1
ATOM 1308 C CA . HIS A 1 167 ? -1.732 -19.105 1.551 1.00 85.88 167 HIS A CA 1
ATOM 1309 C C . HIS A 1 167 ? -2.394 -19.680 0.307 1.00 85.88 167 HIS A C 1
ATOM 1311 O O . HIS A 1 167 ? -2.449 -20.896 0.149 1.00 85.88 167 HIS A O 1
ATOM 1317 N N . GLN A 1 168 ? -2.914 -18.808 -0.550 1.00 88.00 168 GLN A N 1
ATOM 1318 C CA . GLN A 1 168 ? -3.499 -19.180 -1.833 1.00 88.00 168 GLN A CA 1
ATOM 1319 C C . GLN A 1 168 ? -2.975 -18.219 -2.893 1.00 88.00 168 GLN A C 1
ATOM 1321 O O . GLN A 1 168 ? -2.755 -17.042 -2.607 1.00 88.00 168 GLN A O 1
ATOM 1326 N N . ALA A 1 169 ? -2.769 -18.713 -4.111 1.00 90.31 169 ALA A N 1
ATOM 1327 C CA . ALA A 1 169 ? -2.436 -17.845 -5.228 1.00 90.31 169 ALA A CA 1
ATOM 1328 C C . ALA A 1 169 ? -3.594 -16.880 -5.505 1.00 90.31 169 ALA A C 1
ATOM 1330 O O . ALA A 1 169 ? -4.745 -17.295 -5.591 1.00 90.31 169 ALA A O 1
ATOM 1331 N N . THR A 1 170 ? -3.270 -15.604 -5.693 1.00 90.50 170 THR A N 1
ATOM 1332 C CA . THR A 1 170 ? -4.231 -14.551 -6.073 1.00 90.50 170 THR A CA 1
ATOM 1333 C C . THR A 1 170 ? -4.152 -14.194 -7.556 1.00 90.50 170 THR A C 1
ATOM 1335 O O . THR A 1 170 ? -5.010 -13.501 -8.089 1.00 90.50 170 THR A O 1
ATOM 1338 N N . TYR A 1 171 ? -3.163 -14.755 -8.254 1.00 88.81 171 TYR A N 1
ATOM 1339 C CA . TYR A 1 171 ? -2.986 -14.651 -9.693 1.00 88.81 171 TYR A CA 1
ATOM 1340 C C . TYR A 1 171 ? -2.978 -16.045 -10.321 1.00 88.81 171 TYR A C 1
ATOM 1342 O O . TYR A 1 171 ? -2.144 -16.882 -9.981 1.00 88.81 171 TYR A O 1
ATOM 1350 N N . GLN A 1 172 ? -3.884 -16.289 -11.270 1.00 84.44 172 GLN A N 1
ATOM 1351 C CA . GLN A 1 172 ? -4.139 -17.620 -11.839 1.00 84.44 172 GLN A CA 1
ATOM 1352 C C . GLN A 1 172 ? -2.907 -18.260 -12.495 1.00 84.44 172 GLN A C 1
ATOM 1354 O O . GLN A 1 172 ? -2.751 -19.478 -12.474 1.00 84.44 172 GLN A O 1
ATOM 1359 N N . ARG A 1 173 ? -2.005 -17.454 -13.072 1.00 83.12 173 ARG A N 1
ATOM 1360 C CA . ARG A 1 173 ? -0.776 -17.962 -13.708 1.00 83.12 173 ARG A CA 1
ATOM 1361 C C . ARG A 1 173 ? 0.406 -18.055 -12.740 1.00 83.12 173 ARG A C 1
ATOM 1363 O O . ARG A 1 173 ? 1.526 -18.325 -13.172 1.00 83.12 173 ARG A O 1
ATOM 1370 N N . ASN A 1 174 ? 0.189 -17.824 -11.445 1.00 81.31 174 ASN A N 1
ATOM 1371 C CA . ASN A 1 174 ? 1.216 -18.024 -10.435 1.00 81.31 174 ASN A CA 1
ATOM 1372 C C . ASN A 1 174 ? 1.433 -19.525 -10.177 1.00 81.31 174 ASN A C 1
ATOM 1374 O O . ASN A 1 174 ? 0.684 -20.159 -9.441 1.00 81.31 174 ASN A O 1
ATOM 1378 N N . LEU A 1 175 ? 2.513 -20.079 -10.730 1.00 79.0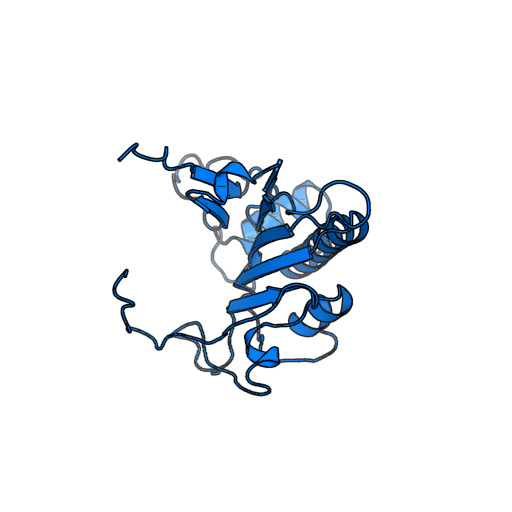0 175 LEU A N 1
ATOM 1379 C CA . LEU A 1 175 ? 2.886 -21.490 -10.554 1.00 79.00 175 LEU A CA 1
ATOM 1380 C C . LEU A 1 175 ? 3.495 -21.810 -9.178 1.00 79.00 175 LEU A C 1
ATOM 1382 O O . LEU A 1 175 ? 3.751 -22.973 -8.880 1.00 79.00 175 LEU A O 1
ATOM 1386 N N . ARG A 1 176 ? 3.769 -20.795 -8.352 1.00 83.25 176 ARG A N 1
ATOM 1387 C CA . ARG A 1 176 ? 4.413 -20.954 -7.039 1.00 83.25 176 ARG A CA 1
ATOM 1388 C C . ARG A 1 176 ? 3.419 -21.041 -5.880 1.00 83.25 176 ARG A C 1
ATOM 1390 O O . ARG A 1 176 ? 3.821 -21.398 -4.781 1.00 83.25 176 ARG A O 1
ATOM 1397 N N . GLY A 1 177 ? 2.144 -20.723 -6.112 1.00 83.81 177 GLY A N 1
ATOM 1398 C CA . GLY A 1 177 ? 1.071 -20.916 -5.130 1.00 83.81 177 GLY A CA 1
ATOM 1399 C C . GLY A 1 177 ? 0.986 -19.880 -3.999 1.00 83.81 177 GLY A C 1
ATOM 1400 O O . GLY A 1 177 ? 0.144 -20.036 -3.120 1.00 83.81 177 GLY A O 1
ATOM 1401 N N . TYR A 1 178 ? 1.809 -18.826 -4.001 1.00 89.94 178 TYR A N 1
ATOM 1402 C CA . TYR A 1 178 ? 1.734 -17.758 -2.994 1.00 89.94 178 TYR A CA 1
ATOM 1403 C C . TYR A 1 178 ? 0.805 -16.601 -3.410 1.00 89.94 178 TYR A C 1
ATOM 1405 O O . TYR A 1 178 ? 0.657 -16.326 -4.606 1.00 89.94 178 TYR A O 1
ATOM 1413 N N . PRO A 1 179 ? 0.203 -15.877 -2.453 1.00 94.25 179 PRO A N 1
ATOM 1414 C CA . PRO A 1 179 ? -0.522 -14.647 -2.748 1.00 94.25 179 PRO A CA 1
ATOM 1415 C C . PRO A 1 179 ? 0.442 -13.533 -3.162 1.00 94.25 179 PRO A C 1
ATOM 1417 O O . PRO A 1 179 ? 1.527 -13.405 -2.592 1.00 94.25 179 PRO A O 1
ATOM 1420 N N . ILE A 1 180 ? 0.027 -12.723 -4.135 1.00 95.44 180 ILE A N 1
ATOM 1421 C CA . ILE A 1 180 ? 0.665 -11.438 -4.465 1.00 95.44 180 ILE A CA 1
ATOM 1422 C C . ILE A 1 180 ? -0.233 -10.249 -4.109 1.00 95.44 180 ILE A C 1
ATOM 1424 O O . ILE A 1 180 ? 0.259 -9.128 -4.024 1.00 95.44 180 ILE A O 1
ATOM 1428 N N . ASP A 1 181 ? -1.510 -10.514 -3.822 1.00 95.69 181 ASP A N 1
ATOM 1429 C CA . ASP A 1 181 ? -2.503 -9.540 -3.385 1.00 95.69 181 ASP A CA 1
ATOM 1430 C C . ASP A 1 181 ? -2.901 -9.797 -1.926 1.00 95.69 181 ASP A C 1
ATOM 1432 O O . ASP A 1 181 ? -3.216 -10.932 -1.547 1.00 95.69 181 ASP A O 1
ATOM 1436 N N . CYS A 1 182 ? -2.936 -8.747 -1.105 1.00 95.12 182 CYS A N 1
ATOM 1437 C CA . CYS A 1 182 ? -3.406 -8.825 0.282 1.00 95.12 182 CYS A CA 1
ATOM 1438 C C . CYS A 1 182 ? -4.099 -7.540 0.732 1.00 95.12 182 CYS A C 1
ATOM 1440 O O . CYS A 1 182 ? -3.954 -6.468 0.138 1.00 95.12 182 CYS A O 1
ATOM 1442 N N . ILE A 1 183 ? -4.799 -7.658 1.861 1.00 97.56 183 ILE A N 1
ATOM 1443 C CA . ILE A 1 183 ? -5.294 -6.522 2.631 1.00 97.56 183 ILE A CA 1
ATOM 1444 C C . ILE A 1 183 ? -4.541 -6.481 3.957 1.00 97.56 183 ILE A C 1
ATOM 1446 O O . ILE A 1 183 ? -4.532 -7.450 4.715 1.00 97.56 183 ILE A O 1
ATOM 1450 N N . PHE A 1 184 ? -3.946 -5.335 4.253 1.00 98.44 184 PHE A N 1
ATOM 1451 C CA . PHE A 1 184 ? -3.342 -5.025 5.538 1.00 98.44 184 PHE A CA 1
ATOM 1452 C C . PHE A 1 184 ? -4.193 -4.000 6.283 1.00 98.44 184 PHE A C 1
ATOM 1454 O O . PHE A 1 184 ? -4.791 -3.117 5.668 1.00 98.44 184 PHE A O 1
ATOM 1461 N N . ALA A 1 185 ? -4.236 -4.082 7.608 1.00 98.44 185 ALA A N 1
ATOM 1462 C CA . ALA A 1 185 ? -4.956 -3.120 8.434 1.00 98.44 185 ALA A CA 1
ATOM 1463 C C . ALA A 1 185 ? -4.229 -2.845 9.751 1.00 98.44 185 ALA A C 1
ATOM 1465 O O . ALA A 1 185 ? -3.443 -3.670 10.214 1.00 98.44 185 ALA A O 1
ATOM 1466 N N . THR A 1 186 ? -4.489 -1.702 10.382 1.00 98.00 186 THR A N 1
ATOM 1467 C CA . THR A 1 186 ? -4.063 -1.499 11.773 1.00 98.00 186 THR A CA 1
ATOM 1468 C C . THR A 1 186 ? -4.901 -2.372 12.726 1.00 98.00 186 THR A C 1
ATOM 1470 O O . THR A 1 186 ? -6.079 -2.609 12.450 1.00 98.00 186 THR A O 1
ATOM 1473 N N . PRO A 1 187 ? -4.346 -2.851 13.861 1.00 96.19 187 PRO A N 1
ATOM 1474 C CA . PRO A 1 187 ? -5.045 -3.772 14.770 1.00 96.19 187 PRO A CA 1
ATOM 1475 C C . PRO A 1 187 ? -6.365 -3.256 15.358 1.00 96.19 187 PRO A C 1
ATOM 1477 O O . PRO A 1 187 ? -7.185 -4.045 15.819 1.00 96.19 187 PRO A O 1
ATOM 1480 N N . ASP A 1 188 ? -6.568 -1.938 15.380 1.00 93.94 188 ASP A N 1
ATOM 1481 C CA . ASP A 1 188 ? -7.788 -1.293 15.863 1.00 93.94 188 ASP A CA 1
ATOM 1482 C C . ASP A 1 188 ? -8.939 -1.307 14.843 1.00 93.94 188 ASP A C 1
ATOM 1484 O O . ASP A 1 188 ? -10.068 -0.981 15.206 1.00 93.94 188 ASP A O 1
ATOM 1488 N N . VAL A 1 189 ? -8.686 -1.714 13.593 1.00 94.88 189 VAL A N 1
ATOM 1489 C CA . VAL A 1 189 ? -9.720 -1.975 12.584 1.00 94.88 189 VAL A CA 1
ATOM 1490 C C . VAL A 1 189 ? -10.222 -3.414 12.753 1.00 94.88 189 VAL A C 1
ATOM 1492 O O . VAL A 1 189 ? -9.483 -4.358 12.463 1.00 94.88 189 VAL A O 1
ATOM 1495 N N . PRO A 1 190 ? -11.479 -3.638 13.188 1.00 93.38 190 PRO A N 1
ATOM 1496 C CA . PRO A 1 190 ? -11.986 -4.989 13.386 1.00 93.38 190 PRO A CA 1
ATOM 1497 C C . PRO A 1 190 ? -12.130 -5.726 12.054 1.00 93.38 190 PRO A C 1
ATOM 1499 O O . PRO A 1 190 ? -12.920 -5.340 11.192 1.00 93.38 190 PRO A O 1
ATOM 1502 N N . ILE A 1 191 ? -11.416 -6.838 11.911 1.00 95.00 191 ILE A N 1
ATOM 1503 C CA . ILE A 1 191 ? -11.590 -7.754 10.784 1.00 95.00 191 ILE A CA 1
ATOM 1504 C C . ILE A 1 191 ? -12.762 -8.675 11.131 1.00 95.00 191 ILE A C 1
ATOM 1506 O O . ILE A 1 191 ? -12.660 -9.501 12.041 1.00 95.00 191 ILE A O 1
ATOM 1510 N N . LEU A 1 192 ? -13.897 -8.529 10.446 1.00 94.44 192 LEU A N 1
ATOM 1511 C CA . LEU A 1 192 ? -15.079 -9.369 10.687 1.00 94.44 192 LEU A CA 1
ATOM 1512 C C . LEU A 1 192 ? -14.946 -10.726 9.986 1.00 94.44 192 LEU A C 1
ATOM 1514 O O . LEU A 1 192 ? -15.126 -11.766 10.616 1.00 94.44 192 LEU A O 1
ATOM 1518 N N . ALA A 1 193 ? -14.539 -10.700 8.719 1.00 93.12 193 ALA A N 1
ATOM 1519 C CA . ALA A 1 193 ? -14.264 -11.858 7.878 1.00 93.12 193 ALA A CA 1
ATOM 1520 C C . ALA A 1 193 ? -13.083 -11.545 6.947 1.00 93.12 193 ALA A C 1
ATOM 1522 O O . ALA A 1 193 ? -12.803 -10.375 6.680 1.00 93.12 193 ALA A O 1
ATOM 1523 N N . ALA A 1 194 ? -12.396 -12.581 6.471 1.00 93.12 194 ALA A N 1
ATOM 1524 C CA . ALA A 1 194 ? -11.320 -12.473 5.494 1.00 93.12 194 ALA A CA 1
ATOM 1525 C C . ALA A 1 194 ? -11.252 -13.772 4.681 1.00 93.12 194 ALA A C 1
ATOM 1527 O O . ALA A 1 194 ? -11.545 -14.840 5.209 1.00 93.12 194 ALA A O 1
ATOM 1528 N N . GLY A 1 195 ? -10.878 -13.689 3.410 1.00 90.94 195 GLY A N 1
ATOM 1529 C CA . GLY A 1 195 ? -10.751 -14.859 2.549 1.00 90.94 195 GLY A CA 1
ATOM 1530 C C . GLY A 1 195 ? -10.486 -14.472 1.101 1.00 90.94 195 GLY A C 1
ATOM 1531 O O . GLY A 1 195 ? -10.585 -13.301 0.735 1.00 90.94 195 GLY A O 1
ATOM 1532 N N . TYR A 1 196 ? -10.159 -15.476 0.295 1.00 86.94 196 TYR A N 1
ATOM 1533 C CA . TYR A 1 196 ? -10.045 -15.355 -1.153 1.00 86.94 196 TYR A CA 1
ATOM 1534 C C . TYR A 1 196 ? -11.256 -16.012 -1.803 1.00 86.94 196 TYR A C 1
ATOM 1536 O O . TYR A 1 196 ? -11.700 -17.067 -1.348 1.00 86.94 196 TYR A O 1
ATOM 1544 N N . TYR A 1 197 ? -11.755 -15.413 -2.880 1.00 86.00 197 TYR A N 1
ATOM 1545 C CA . TYR A 1 197 ? -12.651 -16.127 -3.778 1.00 86.00 197 TYR A CA 1
ATOM 1546 C C . TYR A 1 197 ? -11.827 -17.045 -4.692 1.00 86.00 197 TYR A C 1
ATOM 1548 O O . TYR A 1 197 ? -10.732 -16.654 -5.111 1.00 86.00 197 TYR A O 1
ATOM 1556 N N . PRO A 1 198 ? -12.322 -18.252 -5.002 1.00 85.25 198 PRO A N 1
ATOM 1557 C CA . PRO A 1 198 ? -11.786 -19.081 -6.070 1.00 85.25 198 PRO A CA 1
ATOM 1558 C C . PRO A 1 198 ? -11.703 -18.328 -7.399 1.00 85.25 198 PRO A C 1
ATOM 1560 O O . PRO A 1 198 ? -12.507 -17.440 -7.691 1.00 85.25 198 PRO A O 1
ATOM 1563 N N . PHE A 1 199 ? -10.739 -18.721 -8.231 1.00 84.94 199 PHE A N 1
ATOM 1564 C CA . PHE A 1 199 ? -10.704 -18.256 -9.613 1.00 84.94 199 PHE A CA 1
ATOM 1565 C C . PHE A 1 199 ? -11.990 -18.660 -10.331 1.00 84.94 199 PHE A C 1
ATOM 1567 O O . PHE A 1 199 ? -12.526 -19.742 -10.095 1.00 84.94 199 PHE A O 1
ATOM 1574 N N . ASP A 1 200 ? -12.463 -17.776 -11.207 1.00 81.69 200 ASP A N 1
ATOM 1575 C CA . ASP A 1 200 ? -13.645 -17.986 -12.046 1.00 81.69 200 ASP A CA 1
ATOM 1576 C C . ASP A 1 200 ? -14.980 -18.123 -11.277 1.00 81.69 200 ASP A C 1
ATOM 1578 O O . ASP A 1 200 ? -16.020 -18.378 -11.885 1.00 81.69 200 ASP A O 1
ATOM 1582 N N . GLU A 1 201 ? -14.997 -17.890 -9.957 1.00 77.81 201 GLU A N 1
ATOM 1583 C CA . GLU A 1 201 ? -16.238 -17.804 -9.187 1.00 77.81 201 GLU A CA 1
ATOM 1584 C C . GLU A 1 201 ? -16.808 -16.379 -9.241 1.00 77.81 201 GLU A C 1
ATOM 1586 O O . GLU A 1 201 ? -16.190 -15.403 -8.810 1.00 77.81 201 GLU A O 1
ATOM 1591 N N . HIS A 1 202 ? -18.014 -16.243 -9.793 1.00 63.81 202 HIS A N 1
ATOM 1592 C CA . HIS A 1 202 ? -18.719 -14.968 -9.837 1.00 63.81 202 HIS A CA 1
ATOM 1593 C C . HIS A 1 202 ? -19.492 -14.743 -8.539 1.00 63.81 202 HIS A C 1
ATOM 1595 O O . HIS A 1 202 ? -20.433 -15.473 -8.228 1.00 63.81 202 HIS A O 1
ATOM 1601 N N . VAL A 1 203 ? -19.162 -13.672 -7.821 1.00 60.78 203 VAL A N 1
ATOM 1602 C CA . VAL A 1 203 ? -20.022 -13.173 -6.748 1.00 60.78 203 VAL A CA 1
ATOM 1603 C C . VAL A 1 203 ? -21.202 -12.461 -7.401 1.00 60.78 203 VAL A C 1
ATOM 1605 O O . VAL A 1 203 ? -21.043 -11.391 -7.990 1.00 60.78 203 VAL A O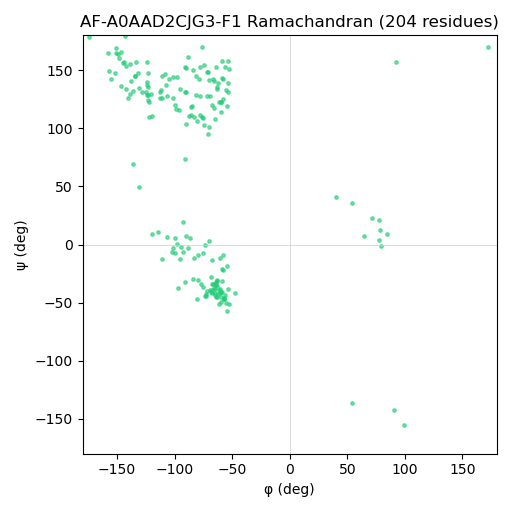 1
ATOM 1608 N N . ALA A 1 204 ? -22.392 -13.058 -7.327 1.00 52.56 204 ALA A N 1
ATOM 1609 C CA . ALA A 1 204 ? -23.614 -12.349 -7.681 1.00 52.56 204 ALA A CA 1
ATOM 1610 C C . ALA A 1 204 ? -23.743 -11.136 -6.752 1.00 52.56 204 ALA A C 1
ATOM 1612 O O . ALA A 1 204 ? -23.736 -11.288 -5.529 1.00 52.56 204 ALA A O 1
ATOM 1613 N N . SER A 1 205 ? -23.825 -9.931 -7.318 1.00 45.62 205 SER A N 1
ATOM 1614 C CA . SER A 1 205 ? -24.107 -8.731 -6.535 1.00 45.62 205 SER A CA 1
ATOM 1615 C C . SER A 1 205 ? -25.460 -8.906 -5.846 1.00 45.62 205 SER A C 1
ATOM 1617 O O . SER A 1 205 ? -26.483 -9.018 -6.526 1.00 45.62 205 SER A O 1
ATOM 1619 N N . CYS A 1 206 ? -25.442 -8.977 -4.519 1.00 38.06 206 CYS A N 1
ATOM 1620 C CA . CYS A 1 206 ? -26.625 -8.898 -3.671 1.00 38.06 206 CYS A CA 1
ATOM 1621 C C . CYS A 1 206 ? -27.234 -7.492 -3.687 1.00 38.06 206 CYS A C 1
ATOM 1623 O O . CYS A 1 206 ? -26.449 -6.514 -3.709 1.00 38.06 206 CYS A O 1
#

Secondary structure (DSSP, 8-state):
-------EEEEEE-BSSSPPPTT-------EEEEEEGGGGGGEEEEEE-SBSSEEEEEEPPSS-STT---EEEEEEEPPPPP-S-TTSHHHHHHHHHHHTT--S-HHHHHHHHHHHHHHHHHHTT-EEEEEEE-SS-SS--STTSHHHHHHHTT-EEHHHHHSTT----SSTT-TT---SEEEEE-TTS-------PPTT------

Solvent-accessible surface area (backbone atoms only — not comparable to full-atom values): 11912 Å² total; per-residue (Å²): 132,84,81,74,78,78,34,71,42,75,31,70,11,44,54,74,81,62,76,79,51,98,89,49,96,77,77,66,78,42,24,61,27,74,35,56,36,84,55,24,77,31,57,73,49,69,49,52,46,60,69,8,39,24,5,27,38,32,33,59,39,91,52,79,68,91,83,43,42,34,38,36,44,34,24,34,47,43,52,55,78,87,70,94,55,86,72,36,52,36,50,56,44,44,55,49,26,64,75,68,71,47,94,63,57,54,57,60,46,48,50,55,54,48,52,52,52,51,50,53,43,44,74,72,51,31,42,45,38,38,40,32,40,50,65,44,61,60,67,43,77,43,97,85,21,67,50,36,57,40,42,76,71,55,31,44,50,48,43,48,72,76,39,70,89,68,64,53,50,70,46,94,86,50,88,82,45,45,16,31,54,53,46,32,26,24,85,88,58,84,77,86,77,67,80,80,81,62,87,95,63,77,80,77,86,127

InterPro domains:
  IPR036691 Endonuclease/exonuclease/phosphatase superfamily [G3DSA:3.60.10.10] (2-197)
  IPR036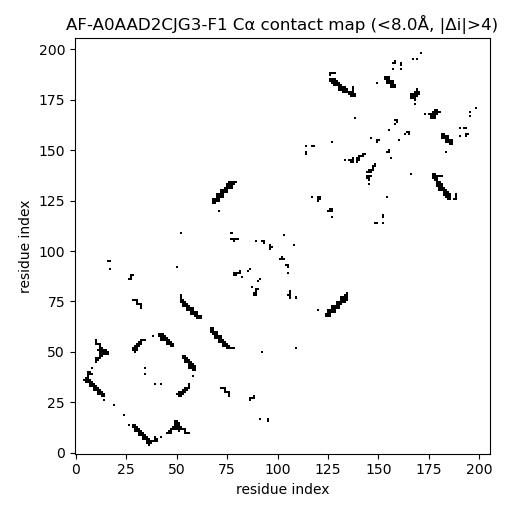691 Endonuclease/exonuclease/phosphatase superfamily [SSF56219] (47-194)

Sequence (206 aa):
MARKSEGFHSTVAYNTHQPQAANSTTQFGGCSTSAFNDVSHRVRSSGADSLGQWAWIRLQGRTQGVGQRDLVVISAYRPNPPNDGQQTVWFQHEAHFSRTNRDTEPREAFIKDLLTAINKWRDDGCSIILGIDANDDLSSYSPKSFRFWMSEVGLIEAIQSKHPGSHQATYQRNLRGYPIDCIFATPDVPILAAGYYPFDEHVASC